Protein 3M9Q (pdb70)

B-factor: mean 19.15, std 10.53, range [8.41, 83.21]

InterPro domains:
  IPR008676 MRG [PTHR10880] (7-492)
  IPR016197 Chromo-like domain superfamily [SSF54160] (5-116)
  IPR026541 MRG domain [PF05712] (196-489)
  IPR038217 MRG, C-terminal domain superfamily [G3DSA:1.10.274.30] (195-496)
  IPR053820 MSL3 chromodomain-like [PF22732] (11-88)

Organism: Drosophila melanogaster (NCBI:txid7227)

Structure (mmCIF, N/CA/C/O backbone):
data_3M9Q
#
_entry.id   3M9Q
#
_cell.length_a   60.407
_cell.length_b   60.407
_cell.length_c   113.805
_cell.angle_alpha   90.00
_cell.angle_beta   90.00
_cell.angle_gamma   120.00
#
_symmetry.space_group_name_H-M   'P 32 2 1'
#
loop_
_entity.id
_entity.type
_entity.pdbx_description
1 polymer 'Protein male-specific lethal-3'
2 water water
#
loop_
_atom_site.group_PDB
_atom_site.id
_atom_site.type_symbol
_atom_site.label_atom_id
_atom_site.label_alt_id
_atom_site.label_comp_id
_atom_site.label_asym_id
_atom_site.label_entity_id
_atom_site.label_seq_id
_atom_site.pdbx_PDB_ins_code
_atom_site.Cartn_x
_atom_site.Cartn_y
_atom_site.Cartn_z
_atom_site.occupancy
_atom_site.B_iso_or_equiv
_atom_site.auth_seq_id
_atom_site.auth_comp_id
_atom_site.auth_asym_id
_atom_site.auth_atom_id
_atom_site.pdbx_PDB_model_num
ATOM 1 N N A LEU A 1 13 ? -16.658 30.447 -25.145 0.50 16.76 4 LEU A N 1
ATOM 2 N N B LEU A 1 13 ? -17.052 29.033 -23.302 0.50 16.96 4 LEU A N 1
ATOM 3 C CA A LEU A 1 13 ? -17.206 29.391 -24.247 0.50 15.82 4 LEU A CA 1
ATOM 4 C CA B LEU A 1 13 ? -16.302 27.903 -23.917 0.50 16.52 4 LEU A CA 1
ATOM 5 C C A LEU A 1 13 ? -18.188 28.458 -24.963 0.50 15.47 4 LEU A C 1
ATOM 6 C C B LEU A 1 13 ? -17.280 26.962 -24.608 0.50 15.64 4 LEU A C 1
ATOM 7 O O A LEU A 1 13 ? -18.337 28.508 -26.192 0.50 15.08 4 LEU A O 1
ATOM 8 O O B LEU A 1 13 ? -17.110 26.607 -25.775 0.50 15.12 4 LEU A O 1
ATOM 11 N N A ARG A 1 14 ? -18.864 27.626 -24.172 0.50 14.83 5 ARG A N 1
ATOM 12 N N B ARG A 1 14 ? -18.322 26.567 -23.893 0.50 14.52 5 ARG A N 1
ATOM 13 C CA A ARG A 1 14 ? -19.530 26.414 -24.669 0.50 14.72 5 ARG A CA 1
ATOM 14 C CA B ARG A 1 14 ? -19.358 25.772 -24.513 0.50 14.77 5 ARG A CA 1
ATOM 15 C C A ARG A 1 14 ? -20.689 25.920 -23.798 0.50 13.90 5 ARG A C 1
ATOM 16 C C B ARG A 1 14 ? -20.691 25.933 -23.818 0.50 13.81 5 ARG A C 1
ATOM 17 O O A ARG A 1 14 ? -20.669 26.026 -22.570 0.50 12.65 5 ARG A O 1
ATOM 18 O O B ARG A 1 14 ? -20.836 26.638 -22.802 0.50 12.27 5 ARG A O 1
ATOM 27 N N . ASP A 1 15 ? -21.676 25.318 -24.444 1.00 12.14 6 ASP A N 1
ATOM 28 C CA . ASP A 1 15 ? -22.932 24.972 -23.770 1.00 11.60 6 ASP A CA 1
ATOM 29 C C . ASP A 1 15 ? -22.654 24.064 -22.583 1.00 13.20 6 ASP A C 1
ATOM 30 O O . ASP A 1 15 ? -21.871 23.115 -22.677 1.00 13.80 6 ASP A O 1
ATOM 35 N N . GLU A 1 16 ? -23.342 24.332 -21.485 1.00 10.13 7 GLU A N 1
ATOM 36 C CA . GLU A 1 16 ? -23.482 23.338 -20.436 1.00 11.15 7 GLU A CA 1
ATOM 37 C C . GLU A 1 16 ? -24.433 22.242 -20.876 1.00 11.44 7 GLU A C 1
ATOM 38 O O . GLU A 1 16 ? -25.233 22.409 -21.795 1.00 11.91 7 GLU A O 1
ATOM 44 N N . THR A 1 17 ? -24.320 21.118 -20.197 1.00 12.29 8 THR A N 1
ATOM 45 C CA . THR A 1 17 ? -25.293 20.041 -20.262 1.00 12.67 8 THR A CA 1
ATOM 46 C C . THR A 1 17 ? -26.078 20.068 -18.951 1.00 11.73 8 THR A C 1
ATOM 47 O O . THR A 1 17 ? -25.492 20.320 -17.902 1.00 11.47 8 THR A O 1
ATOM 51 N N . PRO A 1 18 ? -27.392 19.815 -18.991 1.00 11.53 9 PRO A N 1
ATOM 52 C CA . PRO A 1 18 ? -28.106 19.747 -17.721 1.00 11.93 9 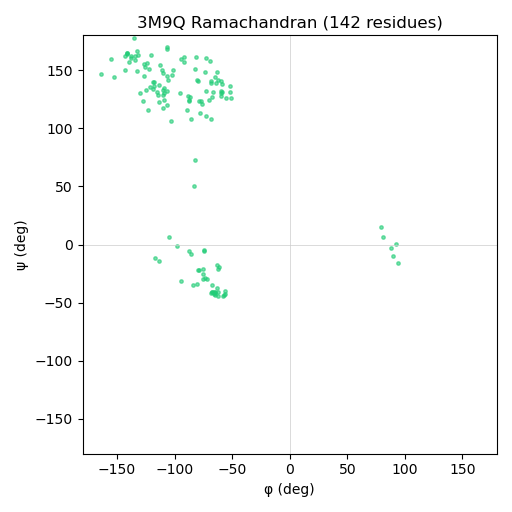PRO A CA 1
ATOM 53 C C . PRO A 1 18 ? -27.742 18.471 -16.996 1.00 11.97 9 PRO A C 1
ATOM 54 O O . PRO A 1 18 ? -27.722 17.400 -17.601 1.00 13.30 9 PRO A O 1
ATOM 58 N N . LEU A 1 19 ? -27.423 18.593 -15.718 1.00 11.28 10 LEU A N 1
ATOM 59 C CA . LEU A 1 19 ? -26.813 17.491 -14.969 1.00 11.60 10 LEU A CA 1
ATOM 60 C C . LEU A 1 19 ? -27.688 16.926 -13.877 1.00 10.97 10 LEU A C 1
ATOM 61 O O . LEU A 1 19 ? -27.408 15.851 -13.354 1.00 11.84 10 LEU A O 1
ATOM 66 N N . PHE A 1 20 ? -28.736 17.665 -13.537 1.00 10.53 11 PHE A N 1
ATOM 67 C CA . PHE A 1 20 ? -29.683 17.277 -12.479 1.00 10.37 11 PHE A CA 1
ATOM 68 C C . PHE A 1 20 ? -31.096 17.489 -12.983 1.00 10.58 11 PHE A C 1
ATOM 69 O O . PHE A 1 20 ? -31.316 18.276 -13.910 1.00 11.61 11 PHE A O 1
ATOM 77 N N . HIS A 1 21 ? -32.053 16.812 -12.371 1.00 11.38 12 HIS A N 1
ATOM 78 C CA . HIS A 1 21 ? -33.441 16.864 -12.831 1.00 12.34 12 HIS A CA 1
ATOM 79 C C . HIS A 1 21 ? -34.408 17.241 -11.727 1.00 11.11 12 HIS A C 1
ATOM 80 O O . HIS A 1 21 ? -34.136 17.050 -10.543 1.00 10.86 12 HIS A O 1
ATOM 87 N N . LYS A 1 22 ? -35.544 17.788 -12.130 1.00 12.00 13 LYS A N 1
ATOM 88 C CA . LYS A 1 22 ? -36.624 18.088 -11.191 1.00 12.08 13 LYS A CA 1
ATOM 89 C C . LYS A 1 22 ? -36.970 16.868 -10.352 1.00 11.57 13 LYS A C 1
ATOM 90 O O . LYS A 1 22 ? -37.174 15.774 -10.871 1.00 12.07 13 LYS A O 1
ATOM 96 N N . GLY A 1 23 ? -37.048 17.077 -9.042 1.00 11.26 14 GLY A N 1
ATOM 97 C CA . GLY A 1 23 ? -37.390 16.028 -8.090 1.00 11.08 14 GLY A CA 1
ATOM 98 C C . GLY A 1 23 ? -36.194 15.331 -7.482 1.00 10.85 14 GLY A C 1
ATOM 99 O O . GLY A 1 23 ? -36.322 14.639 -6.484 1.00 11.97 14 GLY A O 1
ATOM 100 N N . GLU A 1 24 ? -35.030 15.506 -8.089 1.00 9.86 15 GLU A N 1
ATOM 101 C CA . GLU A 1 24 ? -33.803 14.846 -7.609 1.00 9.73 15 GLU A CA 1
ATOM 102 C C . GLU A 1 24 ? -33.353 15.388 -6.263 1.00 9.36 15 GLU A C 1
ATOM 103 O O . GLU A 1 24 ? -33.430 16.590 -6.005 1.00 9.86 15 GLU A O 1
ATOM 109 N N . ILE A 1 25 ? -32.876 14.489 -5.416 1.00 9.59 16 ILE A N 1
ATOM 110 C CA . ILE A 1 25 ? -32.193 14.878 -4.185 1.00 9.40 16 ILE A CA 1
ATOM 111 C C . ILE A 1 25 ? -30.729 15.089 -4.525 1.00 9.20 16 ILE A C 1
ATOM 112 O O . ILE A 1 25 ? -30.094 14.231 -5.132 1.00 10.33 16 ILE A O 1
ATOM 117 N N . VAL A 1 26 ? -30.221 16.255 -4.154 1.00 9.02 17 VAL A N 1
ATOM 118 C CA . VAL A 1 26 ? -28.839 16.655 -4.431 1.00 9.78 17 VAL A CA 1
ATOM 119 C C . VAL A 1 26 ? -28.229 17.263 -3.177 1.00 9.59 17 VAL A C 1
ATOM 120 O O . VAL A 1 26 ? -28.939 17.644 -2.249 1.00 9.79 17 VAL A O 1
ATOM 124 N N . LEU A 1 27 ? -26.912 17.345 -3.142 1.00 8.93 18 LEU A N 1
ATOM 125 C CA . LEU A 1 27 ? -26.225 17.963 -2.018 1.00 9.19 18 LEU A CA 1
ATOM 126 C C . LEU A 1 27 ? -25.632 19.280 -2.497 1.00 9.42 18 LEU A C 1
ATOM 127 O O . LEU A 1 27 ? -24.954 19.323 -3.524 1.00 10.80 18 LEU A O 1
ATOM 132 N N . CYS A 1 28 ? -25.912 20.350 -1.774 1.00 8.76 19 CYS A N 1
ATOM 133 C CA . CYS A 1 28 ? -25.542 21.700 -2.195 1.00 8.87 19 CYS A CA 1
ATOM 134 C C . CYS A 1 28 ? -24.521 22.308 -1.249 1.00 8.89 19 CYS A C 1
ATOM 135 O O . CYS A 1 28 ? -24.728 22.361 -0.044 1.00 9.60 19 CYS A O 1
ATOM 138 N N . TYR A 1 29 ? -23.437 22.819 -1.810 1.00 9.13 20 TYR A N 1
ATOM 139 C CA . TYR A 1 29 ? -22.416 23.505 -1.002 1.00 9.81 20 TYR A CA 1
ATOM 140 C C . TYR A 1 29 ? -22.933 24.811 -0.433 1.00 10.63 20 TYR A C 1
ATOM 141 O O . TYR A 1 29 ? -23.616 25.578 -1.088 1.00 10.49 20 TYR A O 1
ATOM 150 N N . GLU A 1 30 ? -22.568 25.041 0.817 1.00 11.22 21 GLU A N 1
ATOM 151 C CA . GLU A 1 30 ? -22.767 26.332 1.484 1.00 12.15 21 GLU A CA 1
ATOM 152 C C . GLU A 1 30 ? -22.219 27.479 0.628 1.00 11.18 21 GLU A C 1
ATOM 153 O O . GLU A 1 30 ? -21.058 27.444 0.242 1.00 11.33 21 GLU A O 1
ATOM 159 N N . PRO A 1 31 ? -23.041 28.504 0.338 1.00 11.13 22 PRO A N 1
ATOM 160 C CA . PRO A 1 31 ? -22.558 29.589 -0.519 1.00 11.70 22 PRO A CA 1
ATOM 161 C C . PRO A 1 31 ? -21.682 30.631 0.188 1.00 11.17 22 PRO A C 1
ATOM 162 O O . PRO A 1 31 ? -20.938 31.351 -0.461 1.00 12.10 22 PRO A O 1
ATOM 166 N N . ASP A 1 32 ? -21.795 30.727 1.500 1.00 10.60 23 ASP A N 1
ATOM 167 C CA . ASP A 1 32 ? -21.009 31.693 2.282 1.00 11.49 23 ASP A CA 1
ATOM 168 C C . ASP A 1 32 ? -19.547 31.243 2.363 1.00 10.97 23 ASP A C 1
ATOM 169 O O . ASP A 1 32 ? -19.219 30.250 3.000 1.00 10.84 23 ASP A O 1
ATOM 174 N N . LYS A 1 33 ? -18.681 31.995 1.693 1.00 11.60 24 LYS A N 1
ATOM 175 C CA . LYS A 1 33 ? -17.250 31.641 1.590 1.00 12.68 24 LYS A CA 1
ATOM 176 C C . LYS A 1 33 ? -16.461 31.890 2.868 1.00 13.14 24 LYS A C 1
ATOM 177 O O . LYS A 1 33 ? -15.286 31.534 2.955 1.00 13.98 24 LYS A O 1
ATOM 183 N N . SER A 1 34 ? -17.102 32.479 3.871 1.00 12.76 25 SER A N 1
ATOM 184 C CA . SER A 1 34 ? -16.455 32.683 5.172 1.00 13.25 25 SER A CA 1
ATO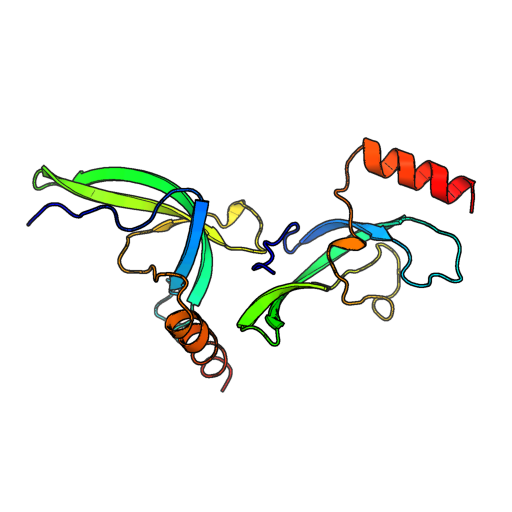M 185 C C . SER A 1 34 ? -16.602 31.459 6.070 1.00 12.56 25 SER A C 1
ATOM 186 O O . SER A 1 34 ? -15.999 31.391 7.138 1.00 12.95 25 SER A O 1
ATOM 189 N N . LYS A 1 35 ? -17.402 30.505 5.621 1.00 11.77 26 LYS A N 1
ATOM 190 C CA . LYS A 1 35 ? -17.730 29.336 6.436 1.00 11.64 26 LYS A CA 1
ATOM 191 C C . LYS A 1 35 ? -16.944 28.106 6.028 1.00 11.13 26 LYS A C 1
ATOM 192 O O . LYS A 1 35 ? -16.656 27.897 4.858 1.00 11.06 26 LYS A O 1
ATOM 198 N N . ALA A 1 36 ? -16.610 27.282 7.009 1.00 11.50 27 ALA A N 1
ATOM 199 C CA . ALA A 1 36 ? -16.088 25.942 6.710 1.00 11.62 27 ALA A CA 1
ATOM 200 C C . ALA A 1 36 ? -17.059 25.259 5.747 1.00 11.39 27 ALA A C 1
ATOM 201 O O . ALA A 1 36 ? -18.280 25.344 5.896 1.00 11.39 27 ALA A O 1
ATOM 203 N N . ARG A 1 37 ? -16.522 24.596 4.734 1.00 11.18 28 ARG A N 1
ATOM 204 C CA . ARG A 1 37 ? -17.368 24.032 3.675 1.00 11.99 28 ARG A CA 1
ATOM 205 C C . ARG A 1 37 ? -18.240 22.918 4.218 1.00 10.93 28 ARG A C 1
ATOM 206 O O . ARG A 1 37 ? -17.779 22.033 4.925 1.00 11.03 28 ARG A O 1
ATOM 214 N N . VAL A 1 38 ? -19.524 23.004 3.898 1.00 9.87 29 VAL A N 1
ATOM 215 C CA . VAL A 1 38 ? -20.515 21.993 4.274 1.00 10.36 29 VAL A CA 1
ATOM 216 C C . VAL A 1 38 ? -21.510 21.828 3.138 1.00 9.88 29 VAL A C 1
ATOM 217 O O . VAL A 1 38 ? -21.632 22.687 2.265 1.00 10.13 29 VAL A O 1
ATOM 221 N N . LEU A 1 39 ? -22.221 20.706 3.182 1.00 9.23 30 LEU A N 1
ATOM 222 C CA . LEU A 1 39 ? -23.216 20.331 2.175 1.00 8.93 30 LEU A CA 1
ATOM 223 C C . LEU A 1 39 ? -24.594 20.213 2.785 1.00 8.90 30 LEU A C 1
ATOM 224 O O . LEU A 1 39 ? -24.766 19.639 3.859 1.00 9.96 30 LEU A O 1
ATOM 229 N N . TYR A 1 40 ? -25.577 20.749 2.079 1.00 8.92 31 TYR A N 1
ATOM 230 C CA . TYR A 1 40 ? -26.978 20.675 2.494 1.00 9.37 31 TYR A CA 1
ATOM 231 C C . TYR A 1 40 ? -27.769 19.750 1.599 1.00 8.89 31 TYR A C 1
ATOM 232 O O . TYR A 1 40 ? -27.729 19.868 0.373 1.00 8.80 31 TYR A O 1
ATOM 241 N N . THR A 1 41 ? -28.516 18.845 2.209 1.00 8.56 32 THR A N 1
ATOM 242 C CA . THR A 1 41 ? -29.414 17.952 1.472 1.00 8.65 32 THR A CA 1
ATOM 243 C C . THR A 1 41 ? -30.568 18.770 0.918 1.00 8.46 32 THR A C 1
ATOM 244 O O . THR A 1 41 ? -31.246 19.492 1.643 1.00 8.78 32 THR A O 1
ATOM 248 N N . SER A 1 42 ? -30.748 18.672 -0.391 1.00 8.63 33 SER A N 1
ATOM 249 C CA . SER A 1 42 ? -31.644 19.554 -1.134 1.00 8.82 33 SER A CA 1
ATOM 250 C C . SER A 1 42 ? -32.458 18.789 -2.168 1.00 8.97 33 SER A C 1
ATOM 251 O O . SER A 1 42 ? -32.127 17.670 -2.541 1.00 9.12 33 SER A O 1
ATOM 254 N N . LYS A 1 43 ? -33.529 19.418 -2.628 1.00 9.74 34 LYS A N 1
ATOM 255 C CA . LYS A 1 43 ? -34.410 18.857 -3.651 1.00 9.79 34 LYS A CA 1
ATOM 256 C C . LYS A 1 43 ? -34.528 19.845 -4.795 1.00 9.97 34 LYS A C 1
ATOM 257 O O . LYS A 1 43 ? -34.778 21.029 -4.578 1.00 9.98 34 LYS A O 1
ATOM 263 N N . VAL A 1 44 ? -34.376 19.356 -6.015 1.00 9.70 35 VAL A N 1
ATOM 264 C CA . VAL A 1 44 ? -34.470 20.208 -7.198 1.00 9.86 35 VAL A CA 1
ATOM 265 C C . VAL A 1 44 ? -35.937 20.473 -7.519 1.00 10.17 35 VAL A C 1
ATOM 266 O O . VAL A 1 44 ? -36.736 19.556 -7.730 1.00 11.07 35 VAL A O 1
ATOM 270 N N . LEU A 1 45 ? -36.272 21.755 -7.570 1.00 10.02 36 LEU A N 1
ATOM 271 C CA . LEU A 1 45 ? -37.637 22.216 -7.840 1.00 10.84 36 LEU A CA 1
ATOM 272 C C . LEU A 1 45 ? -37.872 22.530 -9.301 1.00 10.82 36 LEU A C 1
ATOM 273 O O . LEU A 1 45 ? -38.984 22.388 -9.794 1.00 12.38 36 LEU A O 1
ATOM 278 N N . ASN A 1 46 ? -36.826 22.979 -9.979 1.00 10.65 37 ASN A N 1
ATOM 279 C CA . ASN A 1 46 ? -36.931 23.427 -11.373 1.00 10.92 37 ASN A CA 1
ATOM 280 C C . ASN A 1 46 ? -35.560 23.504 -11.988 1.00 10.27 37 ASN A C 1
ATOM 281 O O . ASN A 1 46 ? -34.593 23.826 -11.315 1.00 10.28 37 ASN A O 1
ATOM 286 N N . VAL A 1 47 ? -35.507 23.220 -13.280 1.00 10.30 38 VAL A N 1
ATOM 287 C CA . VAL A 1 47 ? -34.299 23.395 -14.090 1.00 11.39 38 VAL A CA 1
ATOM 288 C C . VAL A 1 47 ? -34.614 24.327 -15.260 1.00 11.35 38 VAL A C 1
ATOM 289 O O . VAL A 1 47 ? -35.434 24.017 -16.126 1.00 12.65 38 VAL A O 1
ATOM 293 N N . PHE A 1 48 ? -33.961 25.477 -15.260 1.00 10.55 39 PHE A N 1
ATOM 294 C CA . PHE A 1 48 ? -34.222 26.539 -16.234 1.00 11.43 39 PHE A CA 1
ATOM 295 C C . PHE A 1 48 ? -33.024 26.751 -17.138 1.00 10.98 39 PHE A C 1
ATOM 296 O O . PHE A 1 48 ? -31.919 27.033 -16.676 1.00 11.19 39 PHE A O 1
ATOM 304 N N . GLU A 1 49 ? -33.272 26.605 -18.431 1.00 11.19 40 GLU A N 1
ATOM 305 C CA . GLU A 1 49 ? -32.249 26.790 -19.466 1.00 11.64 40 GLU A CA 1
ATOM 306 C C . GLU A 1 49 ? -32.190 28.240 -19.891 1.00 11.93 40 GLU A C 1
ATOM 307 O O . GLU A 1 49 ? -33.203 28.834 -20.249 1.00 12.05 40 GLU A O 1
ATOM 313 N N . ARG A 1 50 ? -30.984 28.791 -19.851 1.00 12.48 41 ARG A N 1
ATOM 314 C CA . ARG A 1 50 ? -30.711 30.180 -20.224 1.00 13.66 41 ARG A CA 1
ATOM 315 C C . ARG A 1 50 ? -29.523 30.234 -21.164 1.00 13.11 41 ARG A C 1
ATOM 316 O O . ARG A 1 50 ? -28.761 29.287 -21.264 1.00 11.37 41 ARG A O 1
ATOM 324 N N . ARG A 1 51 ? -29.371 31.352 -21.852 1.00 13.34 42 ARG A N 1
ATOM 325 C CA . ARG A 1 51 ? -28.171 31.596 -22.641 1.00 13.68 42 ARG A CA 1
ATOM 326 C C . ARG A 1 51 ? -27.469 32.832 -22.119 1.00 14.24 42 ARG A C 1
ATOM 327 O O . ARG A 1 51 ? -28.109 33.815 -21.739 1.00 15.53 42 ARG A O 1
ATOM 335 N N . ASN A 1 52 ? -26.145 32.741 -22.075 1.00 14.26 43 ASN A N 1
ATOM 336 C CA . ASN A 1 52 ? -25.290 33.860 -21.644 1.00 14.85 43 ASN A CA 1
ATOM 337 C C . ASN A 1 52 ? -24.990 34.822 -22.768 1.00 16.65 43 ASN A C 1
ATOM 338 O O . ASN A 1 52 ? -25.580 34.768 -23.844 1.00 16.38 43 ASN A O 1
ATOM 343 N N A GLU A 1 53 ? -24.026 35.694 -22.505 0.50 17.51 44 GLU A N 1
ATOM 344 N N B GLU A 1 53 ? -24.043 35.710 -22.505 0.50 17.93 44 GLU A N 1
ATOM 345 C CA A GLU A 1 53 ? -23.763 36.842 -23.374 0.50 18.79 44 GLU A CA 1
ATOM 346 C CA B GLU A 1 53 ? -23.793 36.838 -23.396 0.50 19.54 44 GLU A CA 1
ATOM 347 C C A GLU A 1 53 ? -23.091 36.369 -24.644 0.50 19.23 44 GLU A C 1
ATOM 348 C C B GLU A 1 53 ? -23.183 36.329 -24.682 0.50 19.61 44 GLU A C 1
ATOM 349 O O A GLU A 1 53 ? -23.006 37.093 -25.638 0.50 20.47 44 GLU A O 1
ATOM 350 O O B GLU A 1 53 ? -23.256 36.977 -25.730 0.50 20.68 44 GLU A O 1
ATOM 361 N N . HIS A 1 54 ? -22.611 35.138 -24.583 1.00 19.11 45 HIS A N 1
ATOM 362 C CA . HIS A 1 54 ? -21.894 34.512 -25.710 1.00 19.47 45 HIS A CA 1
ATOM 363 C C . HIS A 1 54 ? -22.829 33.629 -26.522 1.00 18.42 45 HIS A C 1
ATOM 364 O O . HIS A 1 54 ? -22.456 33.044 -27.541 1.00 19.92 45 HIS A O 1
ATOM 371 N N . GLY A 1 55 ? -24.068 33.588 -26.068 1.00 15.81 46 GLY A N 1
ATOM 372 C CA . GLY A 1 55 ? -25.113 32.793 -26.727 1.00 14.80 46 GLY A CA 1
ATOM 373 C C . GLY A 1 55 ? -25.065 31.312 -26.392 1.00 13.40 46 GLY A C 1
ATOM 374 O O . GLY A 1 55 ? -25.677 30.492 -27.084 1.00 14.08 46 GLY A O 1
ATOM 375 N N . LEU A 1 56 ? -24.331 30.966 -25.344 1.00 12.21 47 LEU A N 1
ATOM 376 C CA . LEU A 1 56 ? -24.200 29.566 -24.924 1.00 11.86 47 LEU A CA 1
ATOM 377 C C . LEU A 1 56 ? -25.090 29.266 -23.732 1.00 11.35 47 LEU A C 1
ATOM 378 O O . LEU A 1 56 ? -25.361 30.122 -22.880 1.00 11.44 47 LEU A O 1
ATOM 383 N N . ARG A 1 57 ? -25.521 28.019 -23.651 1.00 10.93 48 ARG A N 1
ATOM 384 C CA . ARG A 1 57 ? -26.493 27.594 -22.646 1.00 11.34 48 ARG A CA 1
ATOM 385 C C . ARG A 1 57 ? -25.889 27.341 -21.285 1.00 10.82 48 ARG A C 1
ATOM 386 O O . ARG A 1 57 ? -24.793 26.791 -21.153 1.00 10.97 48 ARG A O 1
ATOM 394 N N . PHE A 1 58 ? -26.642 27.734 -20.268 1.00 10.42 49 PHE A N 1
ATOM 395 C CA . PHE A 1 58 ? -26.365 27.322 -18.889 1.00 11.01 49 PHE A CA 1
ATOM 396 C C . PHE A 1 58 ? -27.670 27.057 -18.171 1.00 10.44 49 PHE A C 1
ATOM 397 O O . PHE A 1 58 ? -28.741 27.439 -18.637 1.00 11.36 49 PHE A O 1
ATOM 405 N N . TYR A 1 59 ? -27.565 26.366 -17.048 1.00 10.58 50 TYR A N 1
ATOM 406 C CA . TYR A 1 59 ? -28.742 25.904 -16.300 1.00 10.55 50 TYR A CA 1
ATOM 407 C C . TYR A 1 59 ? -28.796 26.482 -14.901 1.00 10.64 50 TYR A C 1
ATOM 408 O O . TYR A 1 59 ? -27.805 26.516 -14.184 1.00 11.42 50 TYR A O 1
ATOM 417 N N . GLU A 1 60 ? -29.981 26.960 -14.550 1.00 10.78 51 GLU A N 1
ATOM 418 C CA . GLU A 1 60 ? -30.276 27.445 -13.209 1.00 11.68 51 GLU A CA 1
ATOM 419 C C . GLU A 1 60 ? -31.148 26.425 -12.517 1.00 10.65 51 GLU A C 1
ATOM 420 O O . GLU A 1 60 ? -32.244 26.116 -12.976 1.00 11.57 51 GLU A O 1
ATOM 426 N N . TYR A 1 61 ? -30.643 25.910 -11.403 1.00 10.31 52 TYR A N 1
ATOM 427 C CA . TYR A 1 61 ? -31.329 24.887 -10.624 1.00 10.51 52 TYR A CA 1
ATOM 428 C C . TYR A 1 61 ? -31.951 25.512 -9.401 1.00 10.47 52 TYR A C 1
ATOM 429 O O . TYR A 1 61 ? -31.256 25.902 -8.469 1.00 10.81 52 TYR A O 1
ATOM 438 N N . LYS A 1 62 ? -33.268 25.645 -9.418 1.00 10.22 53 LYS A N 1
ATOM 439 C CA . LYS A 1 62 ? -33.983 26.097 -8.227 1.00 10.74 53 LYS A CA 1
ATOM 440 C C . LYS A 1 62 ? -34.081 24.930 -7.268 1.00 10.47 53 LYS A C 1
ATOM 441 O O . LYS A 1 62 ? -34.583 23.862 -7.623 1.00 10.32 53 LYS A O 1
ATOM 447 N N . ILE A 1 63 ? -33.585 25.145 -6.059 1.00 10.21 54 ILE A N 1
ATOM 448 C CA . ILE A 1 63 ? -33.566 24.094 -5.052 1.00 10.74 54 ILE A CA 1
ATOM 449 C C . ILE A 1 63 ? -34.223 24.494 -3.747 1.00 10.48 54 ILE A C 1
ATOM 450 O O . ILE A 1 63 ? -34.301 25.664 -3.380 1.00 11.21 54 ILE A O 1
ATOM 455 N N . HIS A 1 64 ? -34.712 23.459 -3.083 1.00 10.03 55 HIS A N 1
ATOM 456 C CA . HIS A 1 64 ? -35.285 23.511 -1.746 1.00 10.64 55 HIS A CA 1
ATOM 457 C C . HIS A 1 64 ? -34.341 22.818 -0.775 1.00 9.87 55 HIS A C 1
ATOM 458 O O . HIS A 1 64 ? -33.833 21.736 -1.048 1.00 10.43 55 HIS A O 1
ATOM 465 N N . PHE A 1 65 ? -34.117 23.441 0.366 1.00 10.52 56 PHE A N 1
ATOM 466 C CA . PHE A 1 65 ? -33.279 22.839 1.411 1.00 10.46 56 PHE A CA 1
ATOM 467 C C . PHE A 1 65 ? -34.145 22.004 2.318 1.00 10.28 56 PHE A C 1
ATOM 468 O O . PHE A 1 65 ? -35.050 22.498 2.974 1.00 10.74 56 PHE A O 1
ATOM 476 N N . GLN A 1 66 ? -33.885 20.709 2.308 1.00 9.83 57 GLN A N 1
ATOM 477 C CA . GLN A 1 66 ? -34.743 19.770 3.024 1.00 10.58 57 GLN A CA 1
ATOM 478 C C . GLN A 1 66 ? -34.779 20.113 4.515 1.00 10.46 57 GLN A C 1
ATOM 479 O O . GLN A 1 66 ? -33.744 20.300 5.158 1.00 10.68 57 GLN A O 1
ATOM 485 N N . GLY A 1 67 ? -35.992 20.235 5.037 1.00 11.19 58 GLY A N 1
ATOM 486 C CA . GLY A 1 67 ? -36.218 20.511 6.450 1.00 11.63 58 GLY A CA 1
ATOM 487 C C . GLY A 1 67 ? -36.331 21.984 6.750 1.00 12.99 58 GLY A C 1
ATOM 488 O O . GLY A 1 67 ? -36.516 22.384 7.904 1.00 13.48 58 GLY A O 1
ATOM 489 N N . TRP A 1 68 ? -36.225 22.794 5.709 1.00 13.84 59 TRP A N 1
ATOM 490 C CA . TRP A 1 68 ? -36.389 24.250 5.831 1.00 15.59 59 TRP A CA 1
ATOM 491 C C . TRP A 1 68 ? -37.641 24.729 5.120 1.00 15.17 59 TRP A C 1
ATOM 492 O O . TRP A 1 68 ? -38.132 24.098 4.190 1.00 17.36 59 TRP A O 1
ATOM 503 N N . ARG A 1 69 ? -38.175 25.852 5.572 1.00 16.36 60 ARG A N 1
ATOM 504 C CA . ARG A 1 69 ? -39.368 26.416 4.922 1.00 17.11 60 ARG A CA 1
ATOM 505 C C . ARG A 1 69 ? -39.020 26.952 3.528 1.00 15.67 60 ARG A C 1
ATOM 506 O O . ARG A 1 69 ? -37.851 27.214 3.232 1.00 15.15 60 ARG A O 1
ATOM 514 N N . PRO A 1 70 ? -40.032 27.070 2.655 1.00 16.03 61 PRO A N 1
ATOM 515 C CA . PRO A 1 70 ? -39.787 27.437 1.263 1.00 15.71 61 PRO A CA 1
ATOM 516 C C . PRO A 1 70 ? -39.151 28.809 1.054 1.00 15.17 61 PRO A C 1
ATOM 517 O O . PRO A 1 70 ? -38.610 29.075 -0.016 1.00 14.28 61 PRO A O 1
ATOM 521 N N . SER A 1 71 ? -39.232 29.684 2.042 1.00 15.65 62 SER A N 1
ATOM 522 C CA . SER A 1 71 ? -38.680 31.030 1.862 1.00 16.44 62 SER A CA 1
ATOM 523 C C . SER A 1 71 ? -37.167 30.959 1.639 1.00 16.42 62 SER A C 1
ATOM 524 O O . SER A 1 71 ? -36.550 31.902 1.143 1.00 17.35 62 SER A O 1
ATOM 527 N N . TYR A 1 72 ? -36.586 29.820 1.992 1.00 15.51 63 TYR A N 1
ATOM 528 C CA . TYR A 1 72 ? -35.131 29.614 1.874 1.00 16.53 63 TYR A CA 1
ATOM 529 C C . TYR A 1 72 ? -34.718 29.086 0.502 1.00 15.36 63 TYR A C 1
ATOM 530 O O . TYR A 1 72 ? -33.533 28.945 0.205 1.00 15.75 63 TYR A O 1
ATOM 539 N N . ASP A 1 73 ? -35.707 28.791 -0.327 1.00 14.07 64 ASP A N 1
ATOM 540 C CA . ASP A 1 73 ? -35.451 28.240 -1.671 1.00 14.13 64 ASP A CA 1
ATOM 541 C C . ASP A 1 73 ? -34.597 29.224 -2.478 1.00 14.74 64 ASP A C 1
ATOM 542 O O . ASP A 1 73 ? -34.804 30.436 -2.420 1.00 15.92 64 ASP A O 1
ATOM 547 N N . ARG A 1 74 ? -33.654 28.680 -3.243 1.00 15.33 65 ARG A N 1
ATOM 548 C CA . ARG A 1 74 ? -32.665 29.465 -4.016 1.00 15.87 65 ARG A CA 1
ATOM 549 C C . ARG A 1 74 ? -32.358 28.806 -5.361 1.00 14.10 65 ARG A C 1
ATOM 550 O O . ARG A 1 74 ? -32.396 27.594 -5.470 1.00 12.43 65 ARG A O 1
ATOM 558 N N . ALA A 1 75 ? -32.011 29.621 -6.354 1.00 13.48 66 ALA A N 1
ATOM 559 C CA . ALA A 1 75 ? -31.482 29.141 -7.639 1.00 12.92 66 ALA A CA 1
ATOM 560 C C . ALA A 1 75 ? -29.960 29.152 -7.635 1.00 12.49 66 ALA A C 1
ATOM 561 O O . ALA A 1 75 ? -29.335 30.150 -7.285 1.00 14.16 66 ALA A O 1
ATOM 563 N N . VAL A 1 76 ? -29.380 28.028 -8.0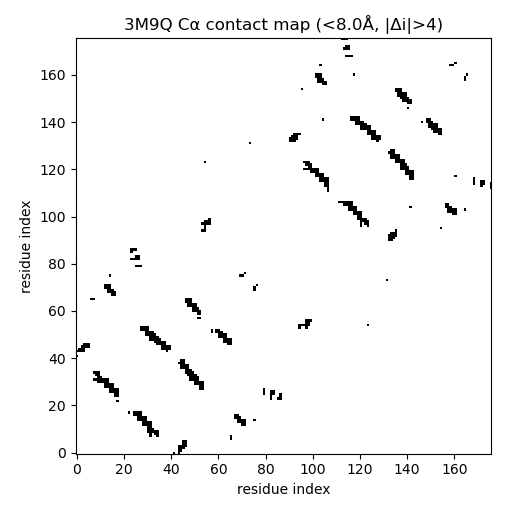31 1.00 11.47 67 VAL A N 1
ATOM 564 C CA . VAL A 1 76 ? -27.928 27.837 -8.060 1.00 11.39 67 VAL A CA 1
ATOM 565 C C . VAL A 1 76 ? -27.443 27.232 -9.370 1.00 10.72 67 VAL A C 1
ATOM 566 O O . VAL A 1 76 ? -28.226 26.734 -10.176 1.00 10.85 67 VAL A O 1
ATOM 570 N N . ARG A 1 77 ? -26.134 27.295 -9.563 1.00 10.21 68 ARG A N 1
ATOM 571 C CA . ARG A 1 77 ? -25.460 26.681 -10.719 1.00 10.43 68 ARG A CA 1
ATOM 572 C C . ARG A 1 77 ? -25.009 25.258 -10.387 1.00 10.07 68 ARG A C 1
ATOM 573 O O . ARG A 1 77 ? -24.896 24.876 -9.227 1.00 10.25 68 ARG A O 1
ATOM 581 N N . ALA A 1 78 ? -24.752 24.476 -11.420 1.00 10.32 69 ALA A N 1
ATOM 582 C CA . ALA A 1 78 ? -24.418 23.063 -11.246 1.00 10.82 69 ALA A CA 1
ATOM 583 C C . ALA A 1 78 ? -23.161 22.879 -10.419 1.00 11.54 69 ALA A C 1
ATOM 584 O O . ALA A 1 78 ? -22.961 21.856 -9.758 1.00 11.95 69 ALA A O 1
ATOM 586 N N A THR A 1 79 ? -22.305 23.883 -10.440 0.50 12.01 70 THR A N 1
ATOM 587 N N B THR A 1 79 ? -22.346 23.920 -10.433 0.50 12.88 70 THR A N 1
ATOM 588 C CA A THR A 1 79 ? -20.977 23.742 -9.843 0.50 12.70 70 THR A CA 1
ATOM 589 C CA B THR A 1 79 ? -21.005 23.881 -9.851 0.50 14.08 70 THR A CA 1
ATOM 590 C C A THR A 1 79 ? -21.040 23.528 -8.332 0.50 12.15 70 THR A C 1
ATOM 591 C C B THR A 1 79 ? -21.037 23.577 -8.356 0.50 12.97 70 THR A C 1
ATOM 592 O O A THR A 1 79 ? -20.115 22.982 -7.737 0.50 12.47 70 THR A O 1
ATOM 593 O O B THR A 1 79 ? -20.100 23.000 -7.808 0.50 13.36 70 THR A O 1
ATOM 600 N N . VAL A 1 80 ? -22.130 23.952 -7.710 1.00 11.43 71 VAL A N 1
ATOM 601 C CA . VAL A 1 80 ? -22.236 23.833 -6.250 1.00 11.65 71 VAL A CA 1
ATOM 602 C C . VAL A 1 80 ? -23.036 22.609 -5.822 1.00 10.19 71 VAL A C 1
ATOM 603 O O . VAL A 1 80 ? -23.240 22.381 -4.630 1.00 10.37 71 VAL A O 1
ATOM 607 N N . LEU A 1 81 ? -23.450 21.818 -6.803 1.00 9.87 72 LEU A N 1
ATOM 608 C CA . LEU A 1 81 ? -24.275 20.626 -6.552 1.00 8.96 72 LEU A CA 1
ATOM 609 C C . LEU A 1 81 ? -23.492 19.335 -6.722 1.00 9.43 72 LEU A C 1
ATOM 610 O O . LEU A 1 81 ? -22.610 19.222 -7.575 1.00 10.60 72 LEU A O 1
ATOM 615 N N . LEU A 1 82 ? -23.834 18.360 -5.892 1.00 9.49 73 LEU A N 1
ATOM 616 C CA . LEU A 1 82 ? -23.302 17.003 -5.975 1.00 9.50 73 LEU A CA 1
ATOM 617 C C . LEU A 1 82 ? -24.422 15.989 -6.034 1.00 8.75 73 LEU A C 1
ATOM 618 O O . LEU A 1 82 ? -25.453 16.143 -5.387 1.00 9.40 73 LEU A O 1
ATOM 623 N N . LYS A 1 83 ? -24.179 14.928 -6.785 1.00 9.37 74 LYS A N 1
ATOM 624 C CA . LYS A 1 83 ? -25.073 13.771 -6.812 1.00 9.31 74 LYS A CA 1
ATOM 625 C C . LYS A 1 83 ? -25.150 13.095 -5.444 1.00 8.89 74 LYS A C 1
ATOM 626 O O . LYS A 1 83 ? -24.187 13.080 -4.689 1.00 9.19 74 LYS A O 1
ATOM 632 N N . ASP A 1 84 ? -26.317 12.528 -5.163 1.00 8.57 75 ASP A N 1
ATOM 633 C CA . ASP A 1 84 ? -26.634 11.923 -3.854 1.00 9.10 75 ASP A CA 1
ATOM 634 C C . ASP A 1 84 ? -26.118 10.492 -3.732 1.00 9.23 75 ASP A C 1
ATOM 635 O O . ASP A 1 84 ? -26.848 9.572 -3.381 1.00 10.91 75 ASP A O 1
ATOM 640 N N . THR A 1 85 ? -24.847 10.317 -4.047 1.00 9.48 76 THR A N 1
ATOM 641 C CA . THR A 1 85 ? -24.158 9.024 -3.938 1.00 9.45 76 THR A CA 1
ATOM 642 C C . THR A 1 85 ? -23.706 8.761 -2.509 1.00 9.31 76 THR A C 1
ATOM 643 O O . THR A 1 85 ? -23.584 9.671 -1.701 1.00 9.23 76 THR A O 1
ATOM 647 N N . GLU A 1 86 ? -23.431 7.504 -2.201 1.00 8.94 77 GLU A N 1
ATOM 648 C CA . GLU A 1 86 ? -22.928 7.141 -0.879 1.00 9.62 77 GLU A CA 1
ATOM 649 C C . GLU A 1 86 ? -21.656 7.919 -0.558 1.00 9.30 77 GLU A C 1
ATOM 650 O O . GLU A 1 86 ? -21.462 8.398 0.563 1.00 9.39 77 GLU A O 1
ATOM 656 N N . GLU A 1 87 ? -20.803 8.065 -1.558 1.00 9.85 78 GLU A N 1
ATOM 657 C CA . GLU A 1 87 ? -19.517 8.726 -1.350 1.00 10.79 78 GLU A CA 1
ATOM 658 C C . GLU A 1 87 ? -19.728 10.197 -0.979 1.00 10.41 78 GLU A C 1
ATOM 659 O O . GLU A 1 87 ? -19.070 10.730 -0.084 1.00 10.08 78 GLU A O 1
ATOM 665 N N . ASN A 1 88 ? -20.677 10.845 -1.639 1.00 9.49 79 ASN A N 1
ATOM 666 C CA . ASN A 1 88 ? -20.955 12.254 -1.337 1.00 9.70 79 ASN A CA 1
ATOM 667 C C . ASN A 1 88 ? -21.714 12.421 -0.024 1.00 8.84 79 ASN A C 1
ATOM 668 O O . ASN A 1 88 ? -21.530 13.406 0.685 1.00 8.95 79 ASN A O 1
ATOM 673 N N . ARG A 1 89 ? -22.519 11.431 0.336 1.00 8.41 80 ARG A N 1
ATOM 674 C CA . ARG A 1 89 ? -23.152 11.417 1.657 1.00 8.85 80 ARG A CA 1
ATOM 675 C C . ARG A 1 89 ? -22.112 11.342 2.764 1.00 9.25 80 ARG A C 1
ATOM 676 O O . ARG A 1 89 ? -22.227 11.989 3.812 1.00 9.14 80 ARG A O 1
ATOM 684 N N . GLN A 1 90 ? -21.090 10.531 2.534 1.00 9.57 81 GLN A N 1
ATOM 685 C CA . GLN A 1 90 ? -19.993 10.410 3.495 1.00 10.23 81 GLN A CA 1
ATOM 686 C C . GLN A 1 90 ? -19.207 11.713 3.565 1.00 10.07 81 GLN A C 1
ATOM 687 O O . GLN A 1 90 ? -18.837 12.165 4.640 1.00 10.06 81 GLN A O 1
ATOM 693 N N . LEU A 1 91 ? -18.968 12.336 2.419 1.00 9.37 82 LEU A N 1
ATOM 694 C CA . LEU A 1 91 ? -18.276 13.634 2.385 1.00 9.73 82 LEU A CA 1
ATOM 695 C C . LEU A 1 91 ? -19.051 14.653 3.211 1.00 9.74 82 LEU A C 1
ATOM 696 O O . LEU A 1 91 ? -18.483 15.394 4.014 1.00 9.06 82 LEU A O 1
ATOM 701 N N . GLN A 1 92 ? -20.364 14.665 3.031 1.00 8.65 83 GLN A N 1
ATOM 702 C CA . GLN A 1 92 ? -21.215 15.586 3.787 1.00 9.23 83 GLN A CA 1
ATOM 703 C C . GLN A 1 92 ? -21.031 15.380 5.298 1.00 9.28 83 GLN A C 1
ATOM 704 O O . GLN A 1 92 ? -20.904 16.335 6.062 1.00 9.42 83 GLN A O 1
ATOM 710 N N . ARG A 1 93 ? -20.993 14.123 5.725 1.00 9.30 84 ARG A N 1
ATOM 711 C CA . ARG A 1 93 ? -20.846 13.812 7.150 1.00 9.48 84 ARG A CA 1
ATOM 712 C C . ARG A 1 93 ? -19.471 14.229 7.666 1.00 10.12 84 ARG A C 1
ATOM 713 O O . ARG A 1 93 ? -19.327 14.733 8.775 1.00 10.76 84 ARG A O 1
ATOM 721 N N A GLU A 1 94 ? -18.450 14.023 6.848 0.50 9.55 85 GLU A N 1
ATOM 722 N N B GLU A 1 94 ? -18.463 14.033 6.834 0.50 10.56 85 GLU A N 1
ATOM 723 C CA A GLU A 1 94 ? -17.080 14.404 7.214 0.50 10.49 85 GLU A CA 1
ATOM 724 C CA B GLU A 1 94 ? -17.087 14.394 7.179 0.50 12.03 85 GLU A CA 1
ATOM 725 C C A GLU A 1 94 ? -16.967 15.913 7.368 0.50 10.47 85 GLU A C 1
ATOM 726 C C B GLU A 1 94 ? -16.957 15.901 7.353 0.50 11.38 85 GLU A C 1
ATOM 727 O O A GLU A 1 94 ? -16.396 16.417 8.336 0.50 10.68 85 GLU A O 1
ATOM 728 O O B GLU A 1 94 ? -16.370 16.390 8.319 0.50 11.53 85 GLU A O 1
ATOM 739 N N . LEU A 1 95 ? -17.522 16.628 6.403 1.00 10.21 86 LEU A N 1
ATOM 740 C CA . LEU A 1 95 ? -17.468 18.093 6.420 1.00 11.02 86 LEU A CA 1
ATOM 741 C C . LEU A 1 95 ? -18.230 18.655 7.615 1.00 11.27 86 LEU A C 1
ATOM 742 O O . LEU A 1 95 ? -17.803 19.623 8.253 1.00 11.54 86 LEU A O 1
ATOM 747 N N . ALA A 1 96 ? -19.346 18.022 7.930 1.00 11.41 87 ALA A N 1
ATOM 748 C CA . ALA A 1 96 ? -20.203 18.504 9.015 1.00 12.91 87 ALA A CA 1
ATOM 749 C C . ALA A 1 96 ? -19.462 18.382 10.333 1.00 13.74 87 ALA A C 1
ATOM 750 O O . ALA A 1 96 ? -19.501 19.280 11.176 1.00 15.03 87 ALA A O 1
ATOM 752 N N . GLU A 1 97 ? -18.746 17.282 10.491 1.00 13.26 88 GLU A N 1
ATOM 753 C CA . GLU A 1 97 ? -17.962 17.044 11.703 1.00 14.35 88 GLU A CA 1
ATOM 754 C C . GLU A 1 97 ? -16.810 18.041 11.779 1.00 15.02 88 GLU A C 1
ATOM 755 O O . GLU A 1 97 ? -16.496 18.578 12.843 1.00 15.80 88 GLU A O 1
ATOM 761 N N . ALA A 1 98 ? -16.187 18.298 10.642 1.00 15.24 89 ALA A N 1
ATOM 762 C CA . ALA A 1 98 ? -14.992 19.149 10.620 1.00 15.68 89 ALA A CA 1
ATOM 763 C C . ALA A 1 98 ? -15.397 20.557 10.976 1.00 15.47 89 ALA A C 1
ATOM 764 O O . ALA A 1 98 ? -14.635 21.312 11.589 1.00 16.86 89 ALA A O 1
ATOM 766 N N A ALA A 1 99 ? -16.604 20.921 10.583 0.50 14.62 90 ALA A N 1
ATOM 767 N N B ALA A 1 99 ? -16.639 20.873 10.630 0.50 15.37 90 ALA A N 1
ATOM 768 C CA A ALA A 1 99 ? -17.084 22.279 10.808 0.50 14.99 90 ALA A CA 1
ATOM 769 C CA B ALA A 1 99 ? -17.183 22.241 10.718 0.50 15.94 90 ALA A CA 1
ATOM 770 C C A ALA A 1 99 ? -17.245 22.500 12.308 0.50 15.23 90 ALA A C 1
ATOM 771 C C B ALA A 1 99 ? -17.796 22.565 12.083 0.50 16.15 90 ALA A C 1
ATOM 772 O O A ALA A 1 99 ? -17.282 23.637 12.777 0.50 14.36 90 ALA A O 1
ATOM 773 O O B ALA A 1 99 ? -18.281 23.681 12.318 0.50 17.01 90 ALA A O 1
ATOM 776 N N A LYS A 1 100 ? -17.330 21.407 13.060 0.50 20.82 91 LYS A N 1
ATOM 777 N N B LYS A 1 100 ? -17.762 21.605 12.997 0.50 21.32 91 LYS A N 1
ATOM 778 C CA A LYS A 1 100 ? -17.672 21.483 14.486 0.50 21.67 91 LYS A CA 1
ATOM 779 C CA B LYS A 1 100 ? -18.375 21.822 14.303 0.50 21.51 91 LYS A CA 1
ATOM 780 C C A LYS A 1 100 ? -16.445 21.320 15.351 0.50 22.59 91 LYS A C 1
ATOM 781 C C B LYS A 1 100 ? -17.371 22.368 15.308 0.50 21.64 91 LYS A C 1
ATOM 782 O O A LYS A 1 100 ? -16.488 21.474 16.570 0.50 22.17 91 LYS A O 1
ATOM 783 O O B LYS A 1 100 ? -17.730 23.178 16.171 0.50 21.59 91 LYS A O 1
ATOM 794 N N A LEU A 1 101 ? -15.355 21.000 14.680 1.00 24.03 92 LEU A N 1
ATOM 795 N N B LEU A 1 101 ? -16.131 22.398 15.008 0.00 20.00 92 LEU A N 1
ATOM 796 C CA A LEU A 1 101 ? -14.063 20.758 15.335 1.00 25.07 92 LEU A CA 1
ATOM 797 C CA B LEU A 1 101 ? -15.193 23.277 15.715 0.00 20.00 92 LEU A CA 1
ATOM 798 C C A LEU A 1 101 ? -13.487 22.064 15.867 1.00 26.28 92 LEU A C 1
ATOM 799 C C B LEU A 1 101 ? -15.426 24.804 15.358 0.00 20.00 92 LEU A C 1
ATOM 800 O O A LEU A 1 101 ? -14.130 23.106 15.794 1.00 27.72 92 LEU A O 1
ATOM 801 O O B LEU A 1 101 ? -15.492 25.228 14.308 0.00 20.00 92 LEU A O 1
ATOM 804 N N . LEU B 1 13 ? -37.404 -1.128 1.345 1.00 24.10 4 LEU B N 1
ATOM 805 C CA . LEU B 1 13 ? -36.418 -0.202 1.975 1.00 23.79 4 LEU B CA 1
ATOM 806 C C . LEU B 1 13 ? -36.077 0.947 1.054 1.00 22.88 4 LEU B C 1
ATOM 807 O O . LEU B 1 13 ? -35.676 0.758 -0.091 1.00 24.38 4 LEU B O 1
ATOM 809 N N . ARG B 1 14 ? -36.234 2.149 1.583 1.00 21.26 5 ARG B N 1
ATOM 810 C CA . ARG B 1 14 ? -35.903 3.356 0.828 1.00 19.22 5 ARG B CA 1
ATOM 811 C C . ARG B 1 14 ? -35.570 4.524 1.730 1.00 16.11 5 ARG B C 1
ATOM 812 O O . ARG B 1 14 ? -35.900 4.540 2.909 1.00 16.15 5 ARG B O 1
ATOM 815 N N . ASP B 1 15 ? -34.878 5.493 1.153 1.00 13.19 6 ASP B N 1
ATOM 816 C CA . ASP B 1 15 ? -34.638 6.768 1.831 1.00 11.84 6 ASP B CA 1
ATOM 817 C C . ASP B 1 15 ? -35.976 7.404 2.168 1.00 12.55 6 ASP B C 1
ATOM 818 O O . ASP B 1 15 ? -36.901 7.412 1.359 1.00 12.20 6 ASP B O 1
ATOM 823 N N . GLU B 1 16 ? -36.067 7.958 3.360 1.00 10.82 7 GLU B N 1
ATOM 824 C CA . GLU B 1 16 ? -37.215 8.758 3.739 1.00 12.39 7 GLU B CA 1
ATOM 825 C C . GLU B 1 16 ? -37.006 10.156 3.194 1.00 12.57 7 GLU B C 1
ATOM 826 O O . GLU B 1 16 ? -35.872 10.610 3.003 1.00 12.66 7 GLU B O 1
ATOM 832 N N . THR B 1 17 ? -38.113 10.824 2.917 1.00 14.19 8 THR B N 1
ATOM 833 C CA . THR B 1 17 ? -38.103 12.243 2.619 1.00 14.92 8 THR B CA 1
ATOM 834 C C . THR B 1 17 ? -38.771 12.982 3.773 1.00 14.69 8 THR B C 1
ATOM 835 O O . THR B 1 17 ? -39.632 12.427 4.457 1.00 14.31 8 THR B O 1
ATOM 839 N N . PRO B 1 18 ? -38.361 14.225 4.014 1.00 14.19 9 PRO B N 1
ATOM 840 C CA . PRO B 1 18 ? -38.960 14.962 5.105 1.00 14.26 9 PRO B CA 1
ATOM 841 C C . PRO B 1 18 ? -40.363 15.402 4.750 1.00 14.14 9 PRO B C 1
ATOM 842 O O . PRO B 1 18 ? -40.678 15.635 3.586 1.00 15.17 9 PRO B O 1
ATOM 846 N N . LEU B 1 19 ? -41.207 15.478 5.765 1.00 13.08 10 LEU B N 1
ATOM 847 C CA . LEU B 1 19 ? -42.614 15.840 5.581 1.00 13.90 10 LEU B CA 1
ATOM 848 C C . LEU B 1 19 ? -42.982 17.130 6.289 1.00 13.65 10 LEU B C 1
ATOM 849 O O . LEU B 1 19 ? -44.059 17.682 6.061 1.00 15.00 10 LEU B O 1
ATOM 854 N N . PHE B 1 20 ? -42.079 17.595 7.137 1.00 12.40 11 PHE B N 1
ATOM 855 C CA . PHE B 1 20 ? -42.281 18.828 7.919 1.00 12.25 11 PHE B CA 1
ATOM 856 C C . PHE B 1 20 ? -40.988 19.612 7.961 1.00 12.32 11 PHE B C 1
ATOM 857 O O . PHE B 1 20 ? -39.906 19.055 7.797 1.00 13.48 11 PHE B O 1
ATOM 865 N N . HIS B 1 21 ? -41.105 20.910 8.193 1.00 12.69 12 HIS B N 1
ATOM 866 C CA . HIS B 1 21 ? -39.938 21.790 8.248 1.00 12.13 12 HIS B CA 1
ATOM 867 C C . HIS B 1 21 ? -39.796 22.496 9.590 1.00 11.19 12 HIS B C 1
ATOM 868 O O . HIS B 1 21 ? -40.726 22.579 10.388 1.00 11.18 12 HIS B O 1
ATOM 875 N N . LYS B 1 22 ? -38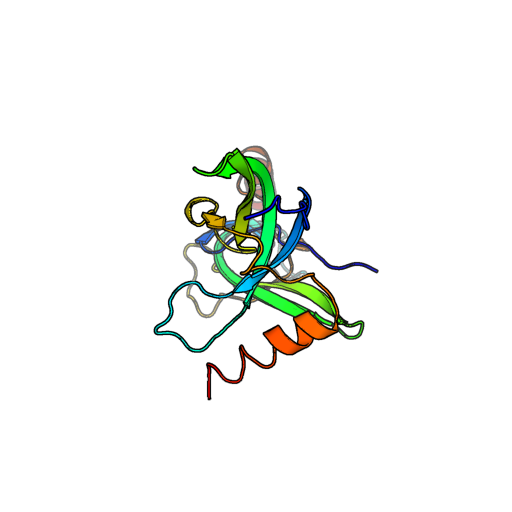.605 23.020 9.817 1.00 10.89 13 LYS B N 1
ATOM 876 C CA . LYS B 1 22 ? -38.301 23.727 11.062 1.00 11.44 13 LYS B CA 1
ATOM 877 C C . LYS B 1 22 ? -39.252 24.894 11.230 1.00 11.56 13 LYS B C 1
ATOM 878 O O . LYS B 1 22 ? -39.435 25.695 10.318 1.00 12.36 13 LYS B O 1
ATOM 884 N N . GLY B 1 23 ? -39.839 24.981 12.417 1.00 10.76 14 GLY B N 1
ATOM 885 C CA . GLY B 1 23 ? -40.756 26.066 12.768 1.00 11.41 14 GLY B CA 1
ATOM 886 C C . GLY B 1 23 ? -42.204 25.792 12.442 1.00 11.72 14 GLY B C 1
ATOM 887 O O . GLY B 1 23 ? -43.098 26.543 12.838 1.00 12.71 14 GLY B O 1
ATOM 888 N N . GLU B 1 24 ? -42.452 24.723 11.707 1.00 11.31 15 GLU B N 1
ATOM 889 C CA . GLU B 1 24 ? -43.819 24.408 11.282 1.00 11.26 15 GLU B CA 1
ATOM 890 C C . GLU B 1 24 ? -44.722 24.093 12.470 1.00 10.70 15 GLU B C 1
ATOM 891 O O . GLU B 1 24 ? -44.328 23.416 13.414 1.00 10.26 15 GLU B O 1
ATOM 897 N N . ILE B 1 25 ? -45.942 24.600 12.401 1.00 10.93 16 ILE B N 1
ATOM 898 C CA . ILE B 1 25 ? -46.989 24.254 13.359 1.00 11.15 16 ILE B CA 1
ATOM 899 C C . ILE B 1 25 ? -47.690 22.998 12.850 1.00 10.80 16 ILE B C 1
ATOM 900 O O . ILE B 1 25 ? -48.191 22.948 11.737 1.00 11.70 16 ILE B O 1
ATOM 905 N N . VAL B 1 26 ? -47.689 21.987 13.700 1.00 10.65 17 VAL B N 1
ATOM 906 C CA . VAL B 1 26 ? -48.178 20.650 13.365 1.00 11.49 17 VAL B CA 1
ATOM 907 C C . VAL B 1 26 ? -49.053 20.095 14.483 1.00 11.75 17 VAL B C 1
ATOM 908 O O . 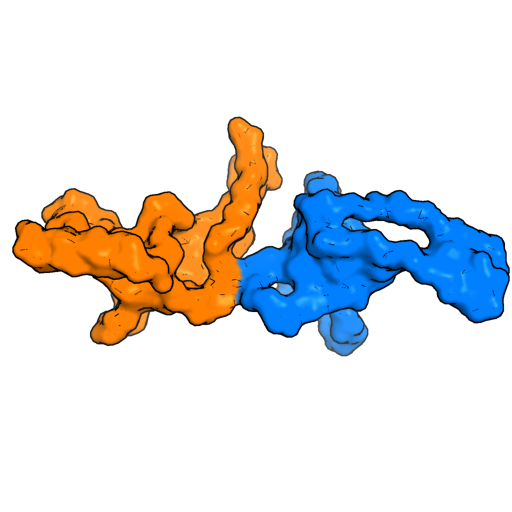VAL B 1 26 ? -49.229 20.722 15.533 1.00 11.62 17 VAL B O 1
ATOM 912 N N . LEU B 1 27 ? -49.587 18.905 14.248 1.00 11.80 18 LEU B N 1
ATOM 913 C CA . LEU B 1 27 ? -50.298 18.157 15.284 1.00 12.68 18 LEU B CA 1
ATOM 914 C C . LEU B 1 27 ? -49.488 16.911 15.593 1.00 12.22 18 LEU B C 1
ATOM 915 O O . LEU B 1 27 ? -48.960 16.266 14.692 1.00 12.95 18 LEU B O 1
ATOM 920 N N . CYS B 1 28 ? -49.366 16.597 16.879 1.00 11.89 19 CYS B N 1
ATOM 921 C CA . CYS B 1 28 ? -48.598 15.427 17.327 1.00 12.10 19 CYS B CA 1
ATOM 922 C C . CYS B 1 28 ? -49.405 14.577 18.288 1.00 13.20 19 CYS B C 1
ATOM 923 O O . CYS B 1 28 ? -49.984 15.075 19.245 1.00 12.96 19 CYS B O 1
ATOM 926 N N . TYR B 1 29 ? -49.445 13.282 18.019 1.00 13.82 20 TYR B N 1
ATOM 927 C CA . TYR B 1 29 ? -50.090 12.326 18.928 1.00 15.63 20 TYR B CA 1
ATOM 928 C C . TYR B 1 29 ? -49.374 12.234 20.271 1.00 16.59 20 TYR B C 1
ATOM 929 O O . TYR B 1 29 ? -48.152 12.317 20.360 1.00 16.47 20 TYR B O 1
ATOM 938 N N . GLU B 1 30 ? -50.173 12.061 21.313 1.00 17.95 21 GLU B N 1
ATOM 939 C CA . GLU B 1 30 ? -49.647 11.753 22.657 1.00 19.74 21 GLU B CA 1
ATOM 940 C C . GLU B 1 30 ? -48.766 10.502 22.563 1.00 20.71 21 GLU B C 1
ATOM 941 O O . GLU B 1 30 ? -49.203 9.480 22.037 1.00 20.44 21 GLU B O 1
ATOM 947 N N . PRO B 1 31 ? -47.516 10.587 23.044 1.00 22.28 22 PRO B N 1
ATOM 948 C CA . PRO B 1 31 ? -46.568 9.491 22.829 1.00 23.86 22 PRO B CA 1
ATOM 949 C C . PRO B 1 31 ? -46.808 8.278 23.716 1.00 26.16 22 PRO B C 1
ATOM 950 O O . PRO B 1 31 ? -46.380 7.170 23.387 1.00 27.44 22 PRO B O 1
ATOM 954 N N . ASP B 1 32 ? -47.509 8.503 24.818 1.00 27.99 23 ASP B N 1
ATOM 955 C CA . ASP B 1 32 ? -47.799 7.441 25.799 1.00 30.14 23 ASP B CA 1
ATOM 956 C C . ASP B 1 32 ? -49.050 6.672 25.410 1.00 31.67 23 ASP B C 1
ATOM 957 O O . ASP B 1 32 ? -50.174 7.161 25.530 1.00 31.95 23 ASP B O 1
ATOM 962 N N . LYS B 1 33 ? -48.824 5.443 24.970 1.00 33.23 24 LYS B N 1
ATOM 963 C CA . LYS B 1 33 ? -49.871 4.629 24.337 1.00 34.70 24 LYS B CA 1
ATOM 964 C C . LYS B 1 33 ? -50.840 4.115 25.381 1.00 35.87 24 LYS B C 1
ATOM 965 O O . LYS B 1 33 ? -51.861 3.502 25.067 1.00 37.07 24 LYS B O 1
ATOM 971 N N . SER B 1 34 ? -50.501 4.388 26.631 1.00 35.93 25 SER B N 1
ATOM 972 C CA . SER B 1 34 ? -51.284 3.905 27.767 1.00 37.00 25 SER B CA 1
ATOM 973 C C . SER B 1 34 ? -52.203 5.014 28.220 1.00 36.57 25 SER B C 1
ATOM 974 O O . SER B 1 34 ? -52.991 4.867 29.152 1.00 37.56 25 SER B O 1
ATOM 977 N N . LYS B 1 35 ? -52.072 6.138 27.534 1.00 34.95 26 LYS B N 1
ATOM 978 C CA . LYS B 1 35 ? -52.922 7.294 27.783 1.00 34.11 26 LYS B CA 1
ATOM 979 C C . LYS B 1 35 ? -53.930 7.459 26.676 1.00 33.17 26 LYS B C 1
ATOM 980 O O . LYS B 1 35 ? -53.863 6.820 25.626 1.00 33.37 26 LYS B O 1
ATOM 986 N N . ALA B 1 36 ? -54.858 8.357 26.942 1.00 32.03 27 ALA B N 1
ATOM 987 C CA . ALA B 1 36 ? -55.921 8.669 25.993 1.00 31.04 27 ALA B CA 1
ATOM 988 C C . ALA B 1 36 ? -55.303 9.170 24.700 1.00 28.86 27 ALA B C 1
ATOM 989 O O . ALA B 1 36 ? -54.416 10.023 24.704 1.00 28.07 27 ALA B O 1
ATOM 991 N N . ARG B 1 37 ? -55.781 8.609 23.598 1.00 27.57 28 ARG B N 1
ATOM 992 C CA . ARG B 1 37 ? -55.334 9.009 22.255 1.00 25.83 28 ARG B CA 1
ATOM 993 C C . ARG B 1 37 ? -55.803 10.416 21.935 1.00 23.38 28 ARG B C 1
ATOM 994 O O . ARG B 1 37 ? -56.988 10.662 21.713 1.00 23.47 28 ARG B O 1
ATOM 1002 N N . VAL B 1 38 ? -54.847 11.338 21.926 1.00 20.80 29 VAL B N 1
ATOM 1003 C CA . VAL B 1 38 ? -55.117 12.741 21.608 1.00 19.52 29 VAL B CA 1
ATOM 1004 C C . VAL B 1 38 ? -54.015 13.377 20.784 1.00 17.52 29 VAL B C 1
ATOM 1005 O O . VAL B 1 38 ? -52.907 12.868 20.682 1.00 16.97 29 VAL B O 1
ATOM 1009 N N . LEU B 1 39 ? -54.363 14.519 20.217 1.00 16.25 30 LEU B N 1
ATOM 1010 C CA . LEU B 1 39 ? -53.450 15.308 19.386 1.00 15.17 30 LEU B CA 1
ATOM 1011 C C . LEU B 1 39 ? -53.150 16.647 20.028 1.00 14.84 30 LEU B C 1
ATOM 1012 O O . LEU B 1 39 ? -54.051 17.359 20.461 1.00 15.10 30 LEU B O 1
ATOM 1017 N N . TYR B 1 40 ? -51.872 16.984 20.085 1.00 13.76 31 TYR B N 1
ATOM 1018 C CA . TYR B 1 40 ? -51.437 18.287 20.586 1.00 13.49 31 TYR B CA 1
ATOM 1019 C C . TYR B 1 40 ? -50.958 19.190 19.466 1.00 12.88 31 TYR B C 1
ATOM 1020 O O . TYR B 1 40 ? -50.153 18.798 18.623 1.00 11.88 31 TYR B O 1
ATOM 1029 N N . THR B 1 41 ? -51.444 20.421 19.470 1.00 12.61 32 THR B N 1
ATOM 1030 C CA . THR B 1 41 ? -50.904 21.448 18.573 1.00 12.83 32 THR B CA 1
ATOM 1031 C C . THR B 1 41 ? -49.485 21.748 19.016 1.00 12.03 32 THR B C 1
ATOM 1032 O O . THR B 1 41 ? -49.226 22.023 20.185 1.00 12.42 32 THR B O 1
ATOM 1036 N N . SER B 1 42 ? -48.569 21.663 18.066 1.00 11.46 33 SER B N 1
ATOM 1037 C CA . SER B 1 42 ? -47.133 21.627 18.341 1.00 10.92 33 SER B CA 1
ATOM 1038 C C . SER B 1 42 ? -46.320 22.422 17.340 1.00 10.32 33 SER B C 1
ATOM 1039 O O . SER B 1 42 ? -46.786 22.769 16.256 1.00 11.21 33 SER B O 1
ATOM 1042 N N . LYS B 1 43 ? -45.081 22.682 17.715 1.00 9.98 34 LYS B N 1
ATOM 1043 C CA . LYS B 1 43 ? -44.114 23.341 16.835 1.00 11.12 34 LYS B CA 1
ATOM 1044 C C . LYS B 1 43 ? -42.905 22.456 16.630 1.00 10.14 34 LYS B C 1
ATOM 1045 O O . LYS B 1 43 ? -42.381 21.875 17.588 1.00 10.55 34 LYS B O 1
ATOM 1051 N N . VAL B 1 44 ? -42.471 22.361 15.379 1.00 9.80 35 VAL B N 1
ATOM 1052 C CA . VAL B 1 44 ? -41.236 21.647 15.056 1.00 10.02 35 VAL B CA 1
ATOM 1053 C C . VAL B 1 44 ? -40.038 22.521 15.402 1.00 10.44 35 VAL B C 1
ATOM 1054 O O . VAL B 1 44 ? -39.818 23.567 14.793 1.00 11.23 35 VAL B O 1
ATOM 1058 N N . LEU B 1 45 ? -39.271 22.087 16.394 1.00 10.13 36 LEU B N 1
ATOM 1059 C CA . LEU B 1 45 ? -38.093 22.838 16.848 1.00 11.67 36 LEU B CA 1
ATOM 1060 C C . LEU B 1 45 ? -36.867 22.536 16.007 1.00 12.32 36 LEU B C 1
ATOM 1061 O O . LEU B 1 45 ? -36.028 23.401 15.782 1.00 12.86 36 LEU B O 1
ATOM 1066 N N . ASN B 1 46 ? -36.763 21.290 15.568 1.00 11.82 37 ASN B N 1
ATOM 1067 C CA . ASN B 1 46 ? -35.607 20.816 14.793 1.00 13.28 37 ASN B CA 1
ATOM 1068 C C . ASN B 1 46 ? -36.015 19.665 13.896 1.00 12.04 37 ASN B C 1
ATOM 1069 O O . ASN B 1 46 ? -36.825 18.824 14.280 1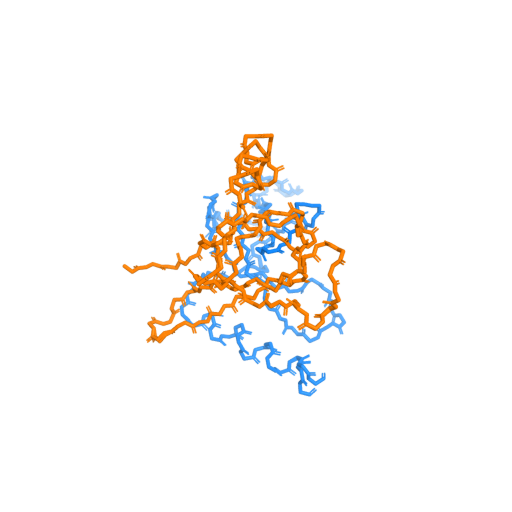.00 11.90 37 ASN B O 1
ATOM 1074 N N . VAL B 1 47 ? -35.418 19.625 12.711 1.00 11.52 38 VAL B N 1
ATOM 1075 C CA . VAL B 1 47 ? -35.486 18.475 11.821 1.00 11.26 38 VAL B CA 1
ATOM 1076 C C . VAL B 1 47 ? -34.117 17.817 11.803 1.00 11.05 38 VAL B C 1
ATOM 1077 O O . VAL B 1 47 ? -33.105 18.461 11.519 1.00 11.97 38 VAL B O 1
ATOM 1081 N N . PHE B 1 48 ? -34.087 16.536 12.125 1.00 10.20 39 PHE B N 1
ATOM 1082 C CA . PHE B 1 48 ? -32.844 15.761 12.127 1.00 10.84 39 PHE B CA 1
ATOM 1083 C C . PHE B 1 48 ? -32.840 14.757 10.993 1.00 10.46 39 PHE B C 1
ATOM 1084 O O . PHE B 1 48 ? -33.683 13.863 10.939 1.00 10.88 39 PHE B O 1
ATOM 1092 N N . GLU B 1 49 ? -31.886 14.910 10.080 1.00 10.00 40 GLU B N 1
ATOM 1093 C CA . GLU B 1 49 ? -31.639 13.892 9.064 1.00 9.73 40 GLU B CA 1
ATOM 1094 C C . GLU B 1 49 ? -30.661 12.903 9.668 1.00 9.39 40 GLU B C 1
ATOM 1095 O O . GLU B 1 49 ? -29.586 13.295 10.129 1.00 9.84 40 GLU B O 1
ATOM 1101 N N . ARG B 1 50 ? -31.048 11.638 9.686 1.00 9.41 41 ARG B N 1
ATOM 1102 C CA . ARG B 1 50 ? -30.259 10.571 10.303 1.00 9.53 41 ARG B CA 1
ATOM 1103 C C . ARG B 1 50 ? -29.971 9.467 9.296 1.00 9.54 41 ARG B C 1
ATOM 1104 O O . ARG B 1 50 ? -30.686 9.308 8.314 1.00 11.60 41 ARG B O 1
ATOM 1112 N N . ARG B 1 51 ? -28.909 8.712 9.545 1.00 9.69 42 ARG B N 1
ATOM 1113 C CA . ARG B 1 51 ? -28.499 7.594 8.699 1.00 10.42 42 ARG B CA 1
ATOM 1114 C C . ARG B 1 51 ? -28.740 6.296 9.456 1.00 10.04 42 ARG B C 1
ATOM 1115 O O . ARG B 1 51 ? -28.396 6.177 10.637 1.00 10.73 42 ARG B O 1
ATOM 1123 N N . ASN B 1 52 ? -29.349 5.328 8.781 1.00 11.13 43 ASN B N 1
ATOM 1124 C CA . ASN B 1 52 ? -29.537 3.998 9.372 1.00 13.14 43 ASN B CA 1
ATOM 1125 C C . ASN B 1 52 ? -28.501 3.012 8.905 1.00 13.36 43 ASN B C 1
ATOM 1126 O O . ASN B 1 52 ? -27.550 3.352 8.215 1.00 14.06 43 ASN B O 1
ATOM 1131 N N A GLU B 1 53 ? -28.862 1.767 9.199 0.50 15.70 44 GLU B N 1
ATOM 1132 N N B GLU B 1 53 ? -28.575 1.774 9.370 0.50 15.25 44 GLU B N 1
ATOM 1133 C CA A GLU B 1 53 ? -27.960 0.614 9.210 0.50 16.54 44 GLU B CA 1
ATOM 1134 C CA B GLU B 1 53 ? -27.450 0.865 9.106 0.50 15.94 44 GLU B CA 1
ATOM 1135 C C A GLU B 1 53 ? -27.683 0.126 7.800 0.50 16.26 44 GLU B C 1
ATOM 1136 C C B GLU B 1 53 ? -27.347 0.529 7.625 0.50 15.98 44 GLU B C 1
ATOM 1137 O O A GLU B 1 53 ? -26.868 -0.761 7.555 0.50 16.65 44 GLU B O 1
ATOM 1138 O O B GLU B 1 53 ? -26.259 0.178 7.142 0.50 16.13 44 GLU B O 1
ATOM 1149 N N . HIS B 1 54 ? -28.453 0.697 6.896 1.00 15.15 45 HIS B N 1
ATOM 1150 C CA . HIS B 1 54 ? -28.425 0.393 5.467 1.00 15.15 45 HIS B CA 1
ATOM 1151 C C . HIS B 1 54 ? -27.837 1.551 4.684 1.00 13.64 45 HIS B C 1
ATOM 1152 O O . HIS B 1 54 ? -27.715 1.482 3.463 1.00 13.26 45 HIS B O 1
ATOM 1159 N N . GLY B 1 55 ? -27.468 2.602 5.402 1.00 12.82 46 GLY B N 1
ATOM 1160 C CA . GLY B 1 55 ? -26.974 3.841 4.794 1.00 13.42 46 GLY B CA 1
ATOM 1161 C C . GLY B 1 55 ? -28.064 4.761 4.299 1.00 12.53 46 GLY B C 1
ATOM 1162 O O . GLY B 1 55 ? -27.786 5.766 3.653 1.00 14.32 46 GLY B O 1
ATOM 1163 N N . LEU B 1 56 ? -29.306 4.418 4.589 1.00 11.46 47 LEU B N 1
ATOM 1164 C CA . LEU B 1 56 ? -30.451 5.192 4.081 1.00 12.18 47 LEU B CA 1
ATOM 1165 C C . LEU B 1 56 ? -30.869 6.277 5.071 1.00 11.58 47 LEU B C 1
ATOM 1166 O O . LEU B 1 56 ? -30.581 6.202 6.267 1.00 12.23 47 LEU B O 1
ATOM 1171 N N . ARG B 1 57 ? -31.536 7.295 4.554 1.00 10.94 48 ARG B N 1
ATOM 1172 C CA . ARG B 1 57 ? -32.017 8.433 5.364 1.00 12.02 48 ARG B CA 1
ATOM 1173 C C . ARG B 1 57 ? -33.256 8.108 6.094 1.00 12.24 48 ARG B C 1
ATOM 1174 O O . ARG B 1 57 ? -34.189 7.565 5.509 1.00 13.56 48 ARG B O 1
ATOM 1182 N N . PHE B 1 58 ? -33.315 8.588 7.324 1.00 11.93 49 PHE B N 1
ATOM 1183 C CA . PHE B 1 58 ? -34.579 8.715 8.038 1.00 12.38 49 PHE B CA 1
ATOM 1184 C C . PHE B 1 58 ? -34.588 10.046 8.772 1.00 12.17 49 PHE B C 1
ATOM 1185 O O . PHE B 1 58 ? -33.544 10.669 8.968 1.00 12.48 49 PHE B O 1
ATOM 1193 N N . TYR B 1 59 ? -35.780 10.503 9.128 1.00 11.21 50 TYR B N 1
ATOM 1194 C CA . TYR B 1 59 ? -35.957 11.787 9.804 1.00 10.98 50 TYR B CA 1
ATOM 1195 C C . TYR B 1 59 ? -36.552 11.649 11.188 1.00 11.41 50 TYR B C 1
ATOM 1196 O O . TYR B 1 59 ? -37.455 10.848 11.429 1.00 11.83 50 TYR B O 1
ATOM 1205 N N . GLU B 1 60 ? -36.018 12.448 12.100 1.00 11.19 51 GLU B N 1
ATOM 1206 C CA . GLU B 1 60 ? -36.642 12.660 13.402 1.00 11.76 51 GLU B CA 1
ATOM 1207 C C . GLU B 1 60 ? -36.898 14.140 13.568 1.00 11.38 51 GLU B C 1
ATOM 1208 O O . GLU B 1 60 ? -36.216 14.985 12.980 1.00 12.62 51 GLU B O 1
ATOM 1214 N N . TYR B 1 61 ? -37.929 14.445 14.340 1.00 11.24 52 TYR B N 1
ATOM 1215 C CA . TYR B 1 61 ? -38.378 15.819 14.538 1.00 11.40 52 TYR B CA 1
ATOM 1216 C C . TYR B 1 61 ? -38.471 16.117 16.014 1.00 10.92 52 TYR B C 1
ATOM 1217 O O . TYR B 1 61 ? -39.145 15.393 16.744 1.00 11.41 52 TYR B O 1
ATOM 1226 N N . LYS B 1 62 ? -37.767 17.147 16.467 1.00 10.99 53 LYS B N 1
ATOM 1227 C CA . LYS B 1 62 ? -37.919 17.621 17.841 1.00 11.48 53 LYS B CA 1
ATOM 1228 C C . LYS B 1 62 ? -39.151 18.492 17.894 1.00 10.65 53 LYS B C 1
ATOM 1229 O O . LYS B 1 62 ? -39.251 19.506 17.199 1.00 11.50 53 LYS B O 1
ATOM 1235 N N A ILE B 1 63 ? -40.080 18.060 18.736 0.50 9.99 54 ILE B N 1
ATOM 1236 N N B ILE B 1 63 ? -40.088 18.072 18.736 0.50 11.28 54 ILE B N 1
ATOM 1237 C CA A ILE B 1 63 ? -41.404 18.650 18.863 0.50 10.05 54 ILE B CA 1
ATOM 1238 C CA B ILE B 1 63 ? -41.417 18.673 18.826 0.50 12.25 54 ILE B CA 1
ATOM 1239 C C A ILE B 1 63 ? -41.599 19.323 20.211 0.50 10.01 54 ILE B C 1
ATOM 1240 C C B ILE B 1 63 ? -41.712 19.263 20.195 0.50 11.25 54 ILE B C 1
ATOM 1241 O O A ILE B 1 63 ? -41.163 18.824 21.248 0.50 10.13 54 ILE B O 1
ATOM 1242 O O B ILE B 1 63 ? -41.490 18.631 21.232 0.50 10.98 54 ILE B O 1
ATOM 1251 N N . HIS B 1 64 ? -42.248 20.477 20.170 1.00 10.25 55 HIS B N 1
ATOM 1252 C CA . HIS B 1 64 ? -42.730 21.163 21.378 1.00 10.14 55 HIS B CA 1
ATOM 1253 C C . HIS B 1 64 ? -44.250 21.221 21.340 1.00 9.73 55 HIS B C 1
ATOM 1254 O O . HIS B 1 64 ? -44.828 21.762 20.393 1.00 10.61 55 HIS B O 1
ATOM 1261 N N . PHE B 1 65 ? -44.891 20.663 22.356 1.00 10.21 56 PHE B N 1
ATOM 1262 C CA . PHE B 1 65 ? -46.344 20.771 22.507 1.00 10.75 56 PHE B CA 1
ATOM 1263 C C . PHE B 1 65 ? -46.642 22.177 23.029 1.00 10.12 56 PHE B C 1
ATOM 1264 O O . PHE B 1 65 ? -46.170 22.574 24.091 1.00 10.16 56 PHE B O 1
ATOM 1272 N N . GLN B 1 66 ? -47.429 22.935 22.275 1.00 10.30 57 GLN B N 1
ATOM 1273 C CA . GLN B 1 66 ? -47.711 24.326 22.642 1.00 11.66 57 GLN B CA 1
ATOM 1274 C C . GLN B 1 66 ? -48.368 24.389 24.006 1.00 11.46 57 GLN B C 1
ATOM 1275 O O . GLN B 1 66 ? -49.333 23.694 24.280 1.00 12.05 57 GLN B O 1
ATOM 1281 N N . GLY B 1 67 ? -47.814 25.251 24.842 1.00 11.34 58 GLY B N 1
ATOM 1282 C CA . GLY B 1 67 ? -48.315 25.442 26.195 1.00 11.61 58 GLY B CA 1
ATOM 1283 C C . GLY B 1 67 ? -47.743 24.519 27.254 1.00 10.98 58 GLY B C 1
ATOM 1284 O O . GLY B 1 67 ? -48.073 24.645 28.433 1.00 11.22 58 GLY B O 1
ATOM 1285 N N . TRP B 1 68 ? -46.890 23.588 26.846 1.00 10.90 59 TRP B N 1
ATOM 1286 C CA . TRP B 1 68 ? -46.247 22.670 27.789 1.00 10.43 59 TRP B CA 1
ATOM 1287 C C . TRP B 1 68 ? -44.882 23.188 28.207 1.00 10.25 59 TRP B C 1
ATOM 1288 O O . TRP B 1 68 ? -44.273 24.006 27.528 1.00 10.76 59 TRP B O 1
ATOM 1299 N N . ARG B 1 69 ? -44.393 22.695 29.333 1.00 10.37 60 ARG B N 1
ATOM 1300 C CA . ARG B 1 69 ? -43.025 23.014 29.756 1.00 10.63 60 ARG B CA 1
ATOM 1301 C C . ARG B 1 69 ? -42.027 22.319 28.808 1.00 10.31 60 ARG B C 1
ATOM 1302 O O . ARG B 1 69 ? -42.290 21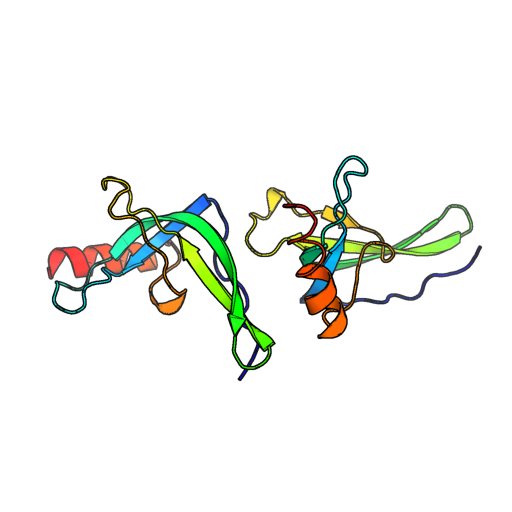.215 28.329 1.00 9.96 60 ARG B O 1
ATOM 1310 N N A PRO B 1 70 ? -40.899 22.977 28.488 0.50 10.59 61 PRO B N 1
ATOM 1311 N N B PRO B 1 70 ? -40.875 22.957 28.567 0.50 10.58 61 PRO B N 1
ATOM 1312 C CA A PRO B 1 70 ? -40.037 22.375 27.468 0.50 10.76 61 PRO B CA 1
ATOM 1313 C CA B PRO B 1 70 ? -39.937 22.464 27.568 0.50 10.59 61 PRO B CA 1
ATOM 1314 C C A PRO B 1 70 ? -39.449 21.009 27.837 0.50 10.66 61 PRO B C 1
ATOM 1315 C C B PRO B 1 70 ? -39.362 21.072 27.848 0.50 10.40 61 PRO B C 1
ATOM 1316 O O A PRO B 1 70 ? -38.992 20.292 26.951 0.50 10.02 61 PRO B O 1
ATOM 1317 O O B PRO B 1 70 ? -38.929 20.406 26.914 0.50 9.67 61 PRO B O 1
ATOM 1324 N N A SER B 1 71 ? -39.465 20.657 29.120 0.50 10.84 62 SER B N 1
ATOM 1325 N N B SER B 1 71 ? -39.380 20.626 29.099 0.50 10.47 62 SER B N 1
ATOM 1326 C CA A SER B 1 71 ? -38.966 19.360 29.558 0.50 11.10 62 SER B CA 1
ATOM 1327 C CA B SER B 1 71 ? -38.851 19.306 29.419 0.50 11.08 62 SER B CA 1
ATOM 1328 C C A SER B 1 71 ? -39.733 18.247 28.854 0.50 10.78 62 SER B C 1
ATOM 1329 C C B SER B 1 71 ? -39.769 18.207 28.916 0.50 10.84 62 SER B C 1
ATOM 1330 O O A SER B 1 71 ? -39.249 17.127 28.703 0.50 10.05 62 SER B O 1
ATOM 1331 O O B SER B 1 71 ? -39.441 17.030 29.019 0.50 10.76 62 SER B O 1
ATOM 1336 N N . TYR B 1 72 ? -40.918 18.609 28.379 1.00 10.34 63 TYR B N 1
ATOM 1337 C CA . TYR B 1 72 ? -41.853 17.652 27.732 1.00 10.72 63 TYR B CA 1
ATOM 1338 C C . TYR B 1 72 ? -41.648 17.569 26.222 1.00 10.74 63 TYR B C 1
ATOM 1339 O O . TYR B 1 72 ? -42.307 16.787 25.532 1.00 10.57 63 TYR B O 1
ATOM 1348 N N . ASP B 1 73 ? -40.732 18.375 25.705 1.00 10.53 64 ASP B N 1
ATOM 1349 C CA . ASP B 1 73 ? -40.414 18.343 24.267 1.00 11.05 64 ASP B CA 1
ATOM 1350 C C . ASP B 1 73 ? -39.689 17.049 23.985 1.00 11.95 64 ASP B C 1
ATOM 1351 O O . ASP B 1 73 ? -38.962 16.541 24.831 1.00 12.80 64 ASP B O 1
ATOM 1356 N N A ARG B 1 74 ? -39.879 16.509 22.790 0.50 12.03 65 ARG B N 1
ATOM 1357 N N B ARG B 1 74 ? -39.882 16.518 22.785 0.50 12.34 65 ARG B N 1
ATOM 1358 C CA A ARG B 1 74 ? -39.203 15.270 22.435 0.50 13.28 65 ARG B CA 1
ATOM 1359 C CA B ARG B 1 74 ? -39.268 15.247 22.426 0.50 13.78 65 ARG B CA 1
ATOM 1360 C C A ARG B 1 74 ? -39.090 15.029 20.950 0.50 12.29 65 ARG B C 1
ATOM 1361 C C B ARG B 1 74 ? -39.077 15.045 20.943 0.50 12.58 65 ARG B C 1
ATOM 1362 O O A ARG B 1 74 ? -39.745 15.661 20.121 0.50 11.89 65 ARG B O 1
ATOM 1363 O O B ARG B 1 74 ? -39.661 15.730 20.104 0.50 12.12 65 ARG B O 1
ATOM 1378 N N . ALA B 1 75 ? -38.245 14.054 20.659 1.00 12.80 66 ALA B N 1
ATOM 1379 C CA . ALA B 1 75 ? -37.924 13.646 19.289 1.00 12.30 66 ALA B CA 1
ATOM 1380 C C . ALA B 1 75 ? -38.844 12.524 18.841 1.00 12.46 66 ALA B C 1
ATOM 1381 O O . ALA B 1 75 ? -38.949 11.490 19.489 1.00 14.98 66 ALA B O 1
ATOM 1383 N N . VAL B 1 76 ? -39.506 12.744 17.717 1.00 11.97 67 VAL B N 1
ATOM 1384 C CA . VAL B 1 76 ? -40.454 11.778 17.167 1.00 12.54 67 VAL B CA 1
ATOM 1385 C C . VAL B 1 76 ? -40.258 11.528 15.693 1.00 12.05 67 VAL B C 1
ATOM 1386 O O . VAL B 1 76 ? -39.571 12.255 14.992 1.00 11.96 67 VAL B O 1
ATOM 1390 N N A ARG B 1 77 ? -40.921 10.475 15.241 0.50 12.54 68 ARG B N 1
ATOM 1391 N N B ARG B 1 77 ? -40.908 10.471 15.234 0.50 12.43 68 ARG B N 1
ATOM 1392 C CA A ARG B 1 77 ? -40.979 10.110 13.824 0.50 12.87 68 ARG B CA 1
ATOM 1393 C CA B ARG B 1 77 ? -40.952 10.124 13.813 0.50 12.72 68 ARG B CA 1
ATOM 1394 C C A ARG B 1 77 ? -42.209 10.737 13.189 0.50 12.95 68 ARG B C 1
ATOM 1395 C C B ARG B 1 77 ? -42.206 10.718 13.187 0.50 12.88 68 ARG B C 1
ATOM 1396 O O A ARG B 1 77 ? -43.166 11.099 13.870 0.50 13.01 68 ARG B O 1
ATOM 1397 O O B ARG B 1 77 ? -43.175 11.042 13.874 0.50 12.98 68 ARG B O 1
ATOM 1412 N N . ALA B 1 78 ? -42.162 10.869 11.872 1.00 13.07 69 ALA B N 1
ATOM 1413 C CA . ALA B 1 78 ? -43.272 11.476 11.118 1.00 13.07 69 ALA B CA 1
ATOM 1414 C C . ALA B 1 78 ? -44.580 10.740 11.319 1.00 14.02 69 ALA B C 1
ATOM 1415 O O . ALA B 1 78 ? -45.667 11.294 11.148 1.00 14.23 69 ALA B O 1
ATOM 1417 N N . THR B 1 79 ? -44.466 9.476 11.687 1.00 14.83 70 THR B N 1
ATOM 1418 C CA . THR B 1 79 ? -45.649 8.628 11.798 1.00 16.74 70 THR B CA 1
ATOM 1419 C C . THR B 1 79 ? -46.635 9.132 12.852 1.00 15.68 70 THR B C 1
ATOM 1420 O O . THR B 1 79 ? -47.820 8.809 12.797 1.00 16.66 70 THR B O 1
ATOM 1424 N N . VAL B 1 80 ? -46.157 9.939 13.791 1.00 14.04 71 VAL B N 1
ATOM 1425 C CA . VAL B 1 80 ? -47.022 10.420 14.884 1.00 13.54 71 VAL B CA 1
ATOM 1426 C C . VAL B 1 80 ? -47.424 11.874 14.678 1.00 12.74 71 VAL B C 1
ATOM 1427 O O . VAL B 1 80 ? -48.070 12.482 15.532 1.00 12.90 71 VAL B O 1
ATOM 1431 N N . LEU B 1 81 ? -47.054 12.405 13.518 1.00 12.59 72 LEU B N 1
ATOM 1432 C CA . LEU B 1 81 ? -47.326 13.813 13.173 1.00 12.49 72 LEU B CA 1
ATOM 1433 C C . LEU B 1 81 ? -48.375 13.930 12.082 1.00 12.92 72 LEU B C 1
ATOM 1434 O O . LEU B 1 81 ? -48.500 13.068 11.212 1.00 14.07 72 LEU B O 1
ATOM 1439 N N . LEU B 1 82 ? -49.141 15.010 12.162 1.00 13.00 73 LEU B N 1
ATOM 1440 C CA . LEU B 1 82 ? -50.118 15.385 11.135 1.00 13.74 73 LEU B CA 1
ATOM 1441 C C . LEU B 1 82 ? -49.980 16.859 10.783 1.00 13.42 73 LEU B C 1
ATOM 1442 O O . LEU B 1 82 ? -49.625 17.681 11.621 1.00 12.74 73 LEU B O 1
ATOM 1447 N N . LYS B 1 83 ? -50.289 17.177 9.535 1.00 13.46 74 LYS B N 1
ATOM 1448 C CA . LYS B 1 83 ? -50.408 18.573 9.100 1.00 14.19 74 LYS B CA 1
ATOM 1449 C C . LYS B 1 83 ? -51.539 19.248 9.864 1.00 13.81 74 LYS B C 1
ATOM 1450 O O . LYS B 1 83 ? -52.595 18.658 10.110 1.00 14.24 74 LYS B O 1
ATOM 1456 N N . ASP B 1 84 ? -51.308 20.505 10.222 1.00 13.71 75 ASP B N 1
ATOM 1457 C CA . ASP B 1 84 ? -52.293 21.303 10.968 1.00 14.55 75 ASP B CA 1
ATOM 1458 C C . ASP B 1 84 ? -53.330 21.905 10.037 1.00 16.02 75 ASP B C 1
ATOM 1459 O O . ASP B 1 84 ? -53.343 23.110 9.761 1.00 16.61 75 ASP B O 1
ATOM 1464 N N . THR B 1 85 ? -54.200 21.027 9.564 1.00 17.24 76 THR B N 1
ATOM 1465 C CA . THR B 1 85 ? -55.312 21.384 8.688 1.00 18.61 76 THR B CA 1
ATOM 1466 C C . THR B 1 85 ? -56.637 21.325 9.430 1.00 19.53 76 THR B C 1
ATOM 1467 O O . THR B 1 85 ? -56.743 20.790 10.529 1.00 19.28 76 THR B O 1
ATOM 1471 N N . GLU B 1 86 ? -57.666 21.858 8.787 1.00 21.58 77 GLU B N 1
ATOM 1472 C CA . GLU B 1 86 ? -58.990 21.911 9.420 1.00 23.64 77 GLU B CA 1
ATOM 1473 C C . GLU B 1 86 ? -59.483 20.499 9.674 1.00 23.57 77 GLU B C 1
ATOM 1474 O O . GLU B 1 86 ? -60.084 20.203 10.702 1.00 23.46 77 GLU B O 1
ATOM 1480 N N . GLU B 1 87 ? -59.170 19.625 8.732 1.00 23.65 78 GLU B N 1
ATOM 1481 C CA . GLU B 1 87 ? -59.629 18.235 8.800 1.00 24.25 78 GLU B CA 1
ATOM 1482 C C . GLU B 1 87 ? -58.999 17.547 10.002 1.00 23.22 78 GLU B C 1
ATOM 1483 O O . GLU B 1 87 ? -59.659 16.839 10.760 1.00 23.91 78 GLU B O 1
ATOM 1485 N N . ASN B 1 88 ? -57.713 17.796 10.191 1.00 21.39 79 ASN B N 1
ATOM 1486 C CA . ASN B 1 88 ? -56.968 17.139 11.272 1.00 20.48 79 ASN B CA 1
ATOM 1487 C C . ASN B 1 88 ? -57.310 17.755 12.624 1.00 19.63 79 ASN B C 1
ATOM 1488 O O . ASN B 1 88 ? -57.253 17.101 13.664 1.00 19.08 79 ASN B O 1
ATOM 1493 N N . ARG B 1 89 ? -57.730 19.013 12.586 1.00 19.89 80 ARG B N 1
ATOM 1494 C CA . ARG B 1 89 ? -58.145 19.713 13.808 1.00 19.68 80 ARG B CA 1
ATOM 1495 C C . ARG B 1 89 ? -59.497 19.186 14.259 1.00 21.06 80 ARG B C 1
ATOM 1496 O O . ARG B 1 89 ? -59.809 19.148 15.450 1.00 21.34 80 ARG B O 1
ATOM 1504 N N . GLN B 1 90 ? -60.276 18.739 13.288 1.00 22.67 81 GLN B N 1
ATOM 1505 C CA . GLN B 1 90 ? -61.596 18.184 13.584 1.00 24.45 81 GLN B CA 1
ATOM 1506 C C . GLN B 1 90 ? -61.378 16.877 14.326 1.00 24.05 81 GLN B C 1
ATOM 1507 O O . GLN B 1 90 ? -62.031 16.584 15.327 1.00 24.32 81 GLN B O 1
ATOM 1513 N N . LEU B 1 91 ? -60.399 16.122 13.849 1.00 23.22 82 LEU B N 1
ATOM 1514 C CA . LEU B 1 91 ? -60.029 14.858 14.489 1.00 23.28 82 LEU B CA 1
ATOM 1515 C C . LEU B 1 91 ? -59.552 15.139 15.902 1.00 22.19 82 LEU B C 1
ATOM 1516 O O . LEU B 1 91 ? -59.916 14.453 16.857 1.00 22.55 82 LEU B O 1
ATOM 1521 N N . GLN B 1 92 ? -58.731 16.171 16.020 1.00 21.37 83 GLN B N 1
ATOM 1522 C CA . GLN B 1 92 ? -58.180 16.568 17.313 1.00 21.16 83 GLN B CA 1
ATOM 1523 C C . GLN B 1 92 ? -59.318 16.833 18.293 1.00 21.99 83 GLN B C 1
ATOM 1524 O O . GLN B 1 92 ? -59.281 16.431 19.456 1.00 21.18 83 GLN B O 1
ATOM 1530 N N . ARG B 1 93 ? -60.340 17.503 17.787 1.00 23.61 84 ARG B N 1
ATOM 1531 C CA . ARG B 1 93 ? -61.492 17.889 18.617 1.00 25.07 84 ARG B CA 1
ATOM 1532 C C . ARG B 1 93 ? -62.246 16.658 19.083 1.00 26.11 84 ARG B C 1
ATOM 1533 O O . ARG B 1 93 ? -62.650 16.544 20.238 1.00 26.11 84 ARG B O 1
ATOM 1541 N N . GLU B 1 94 ? -62.413 15.729 18.157 1.00 26.40 85 GLU B N 1
ATOM 1542 C CA . GLU B 1 94 ? -63.182 14.512 18.421 1.00 27.57 85 GLU B CA 1
ATOM 1543 C C . GLU B 1 94 ? -62.465 13.684 19.475 1.00 27.12 85 GLU B C 1
ATOM 1544 O O . GLU B 1 94 ? -63.078 13.144 20.395 1.00 28.05 85 GLU B O 1
ATOM 1550 N N . LEU B 1 95 ? -61.151 13.611 19.332 1.00 25.84 86 LEU B N 1
ATOM 1551 C CA . LEU B 1 95 ? -60.328 12.779 20.213 1.00 25.62 86 LEU B CA 1
ATOM 1552 C C . LEU B 1 95 ? -60.350 13.361 21.611 1.00 25.98 86 LEU B C 1
ATOM 1553 O O . LEU B 1 95 ? -60.350 12.641 22.611 1.00 26.75 86 LEU B O 1
ATOM 1558 N N . ALA B 1 96 ? -60.401 14.684 21.656 1.00 26.54 87 ALA B N 1
ATOM 1559 C CA . ALA B 1 96 ? -60.283 15.420 22.919 1.00 27.13 87 ALA B CA 1
ATOM 1560 C C . ALA B 1 96 ? -61.548 15.217 23.724 1.00 28.89 87 ALA B C 1
ATOM 1561 O O . ALA B 1 96 ? -61.548 15.218 24.956 1.00 29.45 87 ALA B O 1
ATOM 1563 N N . GLU B 1 97 ? -62.629 15.024 22.993 1.00 30.26 88 GLU B N 1
ATOM 1564 C CA . GLU B 1 97 ? -63.955 14.955 23.596 1.00 31.95 88 GLU B CA 1
ATOM 1565 C C . GLU B 1 97 ? -64.119 13.557 24.140 1.00 33.13 88 GLU B C 1
ATOM 1566 O O . GLU B 1 97 ? -64.738 13.330 25.179 1.00 34.10 88 GLU B O 1
ATOM 1568 N N . ALA B 1 98 ? -63.508 12.631 23.421 1.00 33.59 89 ALA B N 1
ATOM 1569 C CA . ALA B 1 98 ? -63.661 11.202 23.690 1.00 34.98 89 ALA B CA 1
ATOM 1570 C C . ALA B 1 98 ? -62.786 10.853 24.871 1.00 35.24 89 ALA B C 1
ATOM 1571 O O . ALA B 1 98 ? -63.005 9.866 25.578 1.00 36.60 89 ALA B O 1
ATOM 1573 N N . ALA B 1 99 ? -61.802 11.712 25.080 1.00 34.63 90 ALA B N 1
ATOM 1574 C CA . ALA B 1 99 ? -60.788 11.491 26.112 1.00 34.40 90 ALA B CA 1
ATOM 1575 C C . ALA B 1 99 ? -61.445 11.350 27.478 1.00 35.58 90 ALA B C 1
ATOM 1576 O O . ALA B 1 99 ? -60.782 11.459 28.510 1.00 35.96 90 ALA B O 1
#

Solvent-accessible surface area: 11230 Å² total; per-residue (Å²): 116,141,60,51,90,68,96,18,112,148,40,22,34,0,0,0,35,32,69,58,204,92,113,64,135,24,9,80,12,0,85,1,52,70,46,110,90,102,178,50,151,120,42,37,109,23,16,46,0,94,0,33,17,26,6,95,115,84,88,94,34,83,65,12,103,14,120,45,9,44,84,35,61,72,125,29,30,66,65,26,125,107,37,41,123,65,46,179,125,136,101,47,54,74,25,103,13,50,88,32,24,70,0,0,1,45,25,52,54,204,105,125,52,141,22,7,41,40,0,88,0,54,51,34,71,62,120,82,42,153,129,11,42,12,44,4,46,0,66,0,39,2,86,84,91,190,98,98,105,21,81,58,15,112,12,126,50,9,48,88,47,61,100,75,32,78,78,48,34,114,93,20,64,91,90,80

CATH classification: 2.30.30.140 (+1 more: 1.20.5.220)

Secondary structure (DSSP, 8-state):
---------TT-EEEEE---TTSPP-EEEEEEEEEEEEE-TTS-EEEEEEEEETTS-GGG-EEE-GGGEEE--HHHHHHHHHHHHHHH-/---------TT-EEEEE-S-TTS---EEEEEEEEEEEEE-TTS-EEEEEEEEETTS-GGG-EEE-GGGEEE--HHHHHHHHHHHHH-

GO terms:
  GO:0009047 dosage compensation by hyperactivation of X chromosome (P, IDA)
  GO:0140566 histone reader activity (F, IDA)
  GO:0000805 X chromosome (C, IDA)
  GO:0016456 X chromosome located dosage compensation complex, transcription activating (C, IDA)
  GO:0072487 MSL complex (C, IDA)
  GO:0048599 oocyte development (P, IDA)
  GO:0007281 germ cell development (P, IDA)
  GO:0106222 lncRNA binding (F, IDA)
  GO:0140003 histone H3K36me3 reader activity (F, IDA)
  GO:0140046 histone H4K16ac reader activity (F, IDA)
  GO:0005634 nucleus (C, EXP)
  GO:0005694 chromosome (C, EXP)
  GO:0000228 nuclear chromosome (C, IDA)
  GO:0010369 chromocenter (C, IDA)
  GO:0003682 chromatin binding (F, IDA)
  GO:0140005 histone H4K20me2 reader activity (F, IDA)
  GO:0140117 histone H4K20me1 reader activity (F, IDA)
  GO:0009047 dosage compensation by hyperactivation of X chromosome (P, TAS)
  GO:0035206 regulation of hemocyte proliferation (P, IMP)
  GO:0003682 chromatin binding (F, IMP)

Sequence (176 aa):
LLRRDETPLFHKGEIVLCYEPDKSKARVLYTSKVLNVFERRNEEHGLRFYEYKIHFQGWRPSYDRAVRATTVLLKDTEENRQLQREELAEAAAKKLLLRDETPLFHKGEIVLCYEPDKSKARVLYT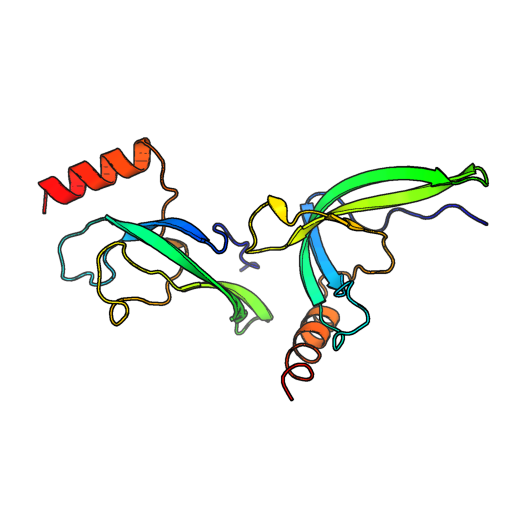SKVLNVFERRNEEHGLRFYEYKIIHFQGWRPPSSYDRRAVRRATVLLKDTEENRQLQRELAEAA

Foldseek 3Di:
DAADDDDDDAQAWKWFWDPPPVAQIATFTKGFHDWDWDADPVRHIFIWTWIDGPPDDCVPIDTDGCVGIGHPDPVVVVVNVVSVVVRPD/DAADDDDDDAQAWWWFWDPDPVDQTAIATKTFHDWDWDADPVRHTAIWTFIDRPPDDNVPTDIDHCVGIGGPDPVVVVVRVVSVVVD

Nearest PDB structures (foldseek):
  3m9q-assembly2_B  TM=9.813E-01  e=8.275E-14  Drosophila melanogaster
  3oa6-assembly1_B  TM=9.263E-01  e=3.779E-09  Homo sapiens
  3ob9-assembly4_D  TM=9.063E-01  e=4.962E-09  Homo sapiens
  7uw8-assembly1_A  TM=7.288E-01  e=1.144E-02  Drosophila melanogaster
  7uve-assembly1_A  TM=7.462E-01  e=1.972E-02  Drosophila melanogaster

Radius of gyration: 20.07 Å; Cα contacts (8 Å, |Δi|>4): 344; chains: 2; bounding box: 50×37×56 Å